Protein AF-A0A9D7RCF6-F1 (afdb_monomer_lite)

Sequence (218 aa):
MKSPTKILLFLGVLALAGFLRWQRNEAQRPDEAPSAPRAATLGEGGRPPQPSASSEAFAKRVEEELKAETRASGESAAAPSADPDPDCNLGIPLVPGIPGSPGNLIVSPRNPNGDSELAALMRACVDDLIAAKQALGSGQTPRPMRPTHRRMRCSWHTKEDTRNETFDGLARSYLGAVESFDERPSQEKYNAVVQGCVACHSVFCGGPLDLIEDLYWR

Radius of gyration: 27.4 Å; chains: 1; bounding box: 64×79×67 Å

Structure (mmCIF, N/CA/C/O backbone):
data_AF-A0A9D7RCF6-F1
#
_entry.id   AF-A0A9D7RCF6-F1
#
loop_
_atom_site.group_PDB
_atom_site.id
_atom_site.type_symbol
_atom_site.label_atom_id
_atom_site.label_alt_id
_atom_site.label_comp_id
_atom_site.label_asym_id
_atom_site.label_entity_id
_atom_site.label_seq_id
_atom_site.pdbx_PDB_ins_code
_atom_site.Cartn_x
_atom_site.Cartn_y
_atom_site.Cartn_z
_atom_site.occupancy
_atom_site.B_iso_or_equiv
_atom_site.auth_seq_id
_atom_site.auth_comp_id
_atom_site.auth_asym_id
_atom_site.auth_atom_id
_atom_site.pdbx_PDB_model_num
ATOM 1 N N . MET A 1 1 ? 6.719 -38.734 37.466 1.00 43.28 1 MET A N 1
ATOM 2 C CA . MET A 1 1 ? 6.899 -38.867 36.003 1.00 43.28 1 MET A CA 1
ATOM 3 C C . MET A 1 1 ? 5.631 -39.481 35.409 1.00 43.28 1 MET A C 1
ATOM 5 O O . MET A 1 1 ? 5.357 -40.641 35.680 1.00 43.28 1 MET A O 1
ATOM 9 N N . LYS A 1 2 ? 4.803 -38.700 34.701 1.00 45.72 2 LYS A N 1
ATOM 10 C CA . LYS A 1 2 ? 3.583 -39.160 34.003 1.00 45.72 2 LYS A CA 1
ATOM 11 C C . LYS A 1 2 ? 3.620 -38.603 32.576 1.00 45.72 2 LYS A C 1
ATOM 13 O O . LYS A 1 2 ? 3.855 -37.414 32.399 1.00 45.72 2 LYS A O 1
ATOM 18 N N . SER A 1 3 ? 3.478 -39.495 31.598 1.00 43.94 3 SER A N 1
ATOM 19 C CA . SER A 1 3 ? 3.708 -39.261 30.165 1.00 43.94 3 SER A CA 1
ATOM 20 C C . SER A 1 3 ? 2.559 -38.494 29.479 1.00 43.94 3 SER A C 1
ATOM 22 O O . SER A 1 3 ? 1.399 -38.835 29.732 1.00 43.94 3 SER A O 1
ATOM 24 N N . PRO A 1 4 ? 2.834 -37.528 28.576 1.00 51.81 4 PRO A N 1
ATOM 25 C CA . PRO A 1 4 ? 1.832 -36.858 27.755 1.00 51.81 4 PRO A CA 1
ATOM 26 C C . PRO A 1 4 ? 1.850 -37.419 26.319 1.00 51.81 4 PRO A C 1
ATOM 28 O O . PRO A 1 4 ? 2.613 -36.964 25.475 1.00 51.81 4 PRO A O 1
ATOM 31 N N . THR A 1 5 ? 1.027 -38.424 26.003 1.00 56.09 5 THR A N 1
ATOM 32 C CA . THR A 1 5 ? 0.961 -38.963 24.617 1.00 56.09 5 THR A CA 1
ATOM 33 C C . THR A 1 5 ? -0.462 -39.235 24.117 1.00 56.09 5 THR A C 1
ATOM 35 O O . THR A 1 5 ? -0.640 -39.871 23.089 1.00 56.09 5 THR A O 1
ATOM 38 N N . LYS A 1 6 ? -1.513 -38.762 24.803 1.00 52.25 6 LYS A N 1
ATOM 39 C CA . LYS A 1 6 ? -2.908 -39.123 24.454 1.00 52.25 6 LYS A CA 1
ATOM 40 C C . LYS A 1 6 ? -3.811 -37.993 23.933 1.00 52.25 6 LYS A C 1
ATOM 42 O O . LYS A 1 6 ? -4.977 -38.251 23.677 1.00 52.25 6 LYS A O 1
ATOM 47 N N . ILE A 1 7 ? -3.309 -36.774 23.715 1.00 52.75 7 ILE A N 1
ATOM 48 C CA . ILE A 1 7 ? -4.157 -35.620 23.321 1.00 52.75 7 ILE A CA 1
ATOM 49 C C . ILE A 1 7 ? -4.215 -35.383 21.792 1.00 52.75 7 ILE A C 1
ATOM 51 O O . ILE A 1 7 ? -5.042 -34.619 21.311 1.00 52.75 7 ILE A O 1
ATOM 55 N N . LEU A 1 8 ? -3.418 -36.093 20.987 1.00 53.81 8 LEU A N 1
ATOM 56 C CA . LEU A 1 8 ? -3.285 -35.820 19.544 1.00 53.81 8 LEU A CA 1
ATOM 57 C C . LEU A 1 8 ? -4.321 -36.493 18.620 1.00 53.81 8 LEU A C 1
ATOM 59 O O . LEU A 1 8 ? -4.291 -36.251 17.419 1.00 53.81 8 LEU A O 1
ATOM 63 N N . LEU A 1 9 ? -5.256 -37.299 19.132 1.00 53.38 9 LEU A N 1
ATOM 64 C CA . LEU A 1 9 ? -6.157 -38.101 18.281 1.00 53.38 9 LEU A CA 1
ATOM 65 C C . LEU A 1 9 ? -7.584 -37.551 18.108 1.00 53.38 9 LEU A C 1
ATOM 67 O O . LEU A 1 9 ? -8.320 -38.065 17.273 1.00 53.38 9 LEU A O 1
ATOM 71 N N . PHE A 1 10 ? -7.979 -36.488 18.819 1.00 46.69 10 PHE A N 1
ATOM 72 C CA . PHE A 1 10 ? -9.352 -35.955 18.735 1.00 46.69 10 PHE A CA 1
ATOM 73 C C . PHE A 1 10 ? -9.537 -34.747 17.799 1.00 46.69 10 PHE A C 1
ATOM 75 O O . PHE A 1 10 ? -10.665 -34.448 17.416 1.00 46.69 10 PHE A O 1
ATOM 82 N N . LEU A 1 11 ? -8.463 -34.079 17.364 1.00 49.41 11 LEU A N 1
ATOM 83 C CA . LEU A 1 11 ? -8.560 -32.876 16.517 1.00 49.41 11 LEU A CA 1
ATOM 84 C C . LEU A 1 11 ? -8.679 -33.165 15.006 1.00 49.41 11 LEU A C 1
ATOM 86 O O . LEU A 1 11 ? -9.054 -32.278 14.247 1.00 49.41 11 LEU A O 1
ATOM 90 N N . GLY A 1 12 ? -8.418 -34.398 14.555 1.00 45.34 12 GLY A N 1
ATOM 91 C CA . GLY A 1 12 ? -8.422 -34.743 13.124 1.00 45.34 12 GLY A CA 1
ATOM 92 C C . GLY A 1 12 ? -9.807 -34.941 12.489 1.00 45.34 12 GLY A C 1
ATOM 93 O O . GLY A 1 12 ? -9.950 -34.793 11.280 1.00 45.34 12 GLY A O 1
ATOM 94 N N . VAL A 1 13 ? -10.846 -35.249 13.274 1.00 51.44 13 VAL A N 1
ATOM 95 C CA . VAL A 1 13 ? -12.165 -35.642 12.729 1.00 51.44 13 VAL A CA 1
ATOM 96 C C . VAL A 1 13 ? -13.070 -34.435 12.431 1.00 51.44 13 VAL A C 1
ATOM 98 O O . VAL A 1 13 ? -13.913 -34.498 11.539 1.00 51.44 13 VAL A O 1
ATOM 101 N N . LEU A 1 14 ? -12.871 -33.298 13.107 1.00 50.62 14 LEU A N 1
ATOM 102 C CA . LEU A 1 14 ? -13.708 -32.101 12.926 1.00 50.62 14 LEU A CA 1
ATOM 103 C C . LEU A 1 14 ? -13.380 -31.297 11.655 1.00 50.62 14 LEU A C 1
ATOM 105 O O . LEU A 1 14 ? -14.262 -30.632 11.116 1.00 50.62 14 LEU A O 1
ATOM 109 N N . ALA A 1 15 ? -12.156 -31.395 11.127 1.00 50.00 15 ALA A N 1
ATOM 110 C CA . ALA A 1 15 ? -11.748 -30.648 9.934 1.00 50.00 15 ALA A CA 1
ATOM 111 C C . ALA A 1 15 ? -12.355 -31.203 8.628 1.00 50.00 15 ALA A C 1
ATOM 113 O O . ALA A 1 15 ? -12.643 -30.441 7.707 1.00 50.00 15 ALA A O 1
ATOM 114 N N . LEU A 1 16 ? -12.616 -32.514 8.547 1.00 52.72 16 LEU A N 1
ATOM 115 C CA . LEU A 1 16 ? -13.129 -33.135 7.319 1.00 52.72 16 LEU A CA 1
ATOM 116 C C . LEU A 1 16 ? -14.626 -32.849 7.089 1.00 52.72 16 LEU A C 1
ATOM 118 O O . LEU A 1 16 ? -15.066 -32.715 5.951 1.00 52.72 16 LEU A O 1
ATOM 122 N N . ALA A 1 17 ? -15.414 -32.694 8.158 1.00 55.16 17 ALA A N 1
ATOM 123 C CA . ALA A 1 17 ? -16.855 -32.447 8.054 1.00 55.16 17 ALA A CA 1
ATOM 124 C C . ALA A 1 17 ? -17.201 -31.021 7.573 1.00 55.16 17 ALA A C 1
ATOM 126 O O . ALA A 1 17 ? -18.232 -30.822 6.927 1.00 55.16 17 ALA A O 1
ATOM 127 N N . GLY A 1 18 ? -16.340 -30.033 7.847 1.00 51.91 18 GLY A N 1
ATOM 128 C CA . GLY A 1 18 ? -16.532 -28.650 7.394 1.00 51.91 18 GLY A CA 1
ATOM 129 C C . GLY A 1 18 ? -16.372 -28.484 5.879 1.00 51.91 18 GLY A C 1
ATOM 130 O O . GLY A 1 18 ? -17.168 -27.792 5.245 1.00 51.91 18 GLY A O 1
ATOM 131 N N . PHE A 1 19 ? -15.402 -29.182 5.281 1.00 56.31 19 PHE A N 1
ATOM 132 C CA . PHE A 1 19 ? -15.085 -29.062 3.854 1.00 56.31 19 PHE A CA 1
ATOM 133 C C . PHE A 1 19 ? -16.198 -29.611 2.943 1.00 56.31 19 PHE A C 1
ATOM 135 O O . PHE A 1 19 ? -16.562 -28.977 1.953 1.00 56.31 19 PHE A O 1
ATOM 142 N N . LEU A 1 20 ? -16.828 -30.733 3.317 1.00 56.31 20 LEU A N 1
ATOM 143 C CA . LEU A 1 20 ? -17.950 -31.285 2.543 1.00 56.31 20 LEU A CA 1
ATOM 144 C C . LEU A 1 20 ? -19.218 -30.417 2.612 1.00 56.31 20 LEU A C 1
ATOM 146 O O . LEU A 1 20 ? -20.020 -30.427 1.676 1.00 56.31 20 LEU A O 1
ATOM 150 N N . ARG A 1 21 ? -19.415 -29.652 3.694 1.00 60.91 21 ARG A N 1
ATOM 151 C CA . ARG A 1 21 ? -20.565 -28.742 3.816 1.00 60.91 21 ARG A CA 1
ATOM 152 C C . ARG A 1 21 ? -20.399 -27.486 2.958 1.00 60.91 21 ARG A C 1
ATOM 154 O O . ARG A 1 21 ? -21.399 -26.984 2.455 1.00 60.91 21 ARG A O 1
ATOM 161 N N . TRP A 1 22 ? -19.164 -27.026 2.755 1.00 62.62 22 TRP A N 1
ATOM 162 C CA . TRP A 1 22 ? -18.860 -25.898 1.875 1.00 62.62 22 TRP A CA 1
ATOM 163 C C . TRP A 1 22 ? -19.068 -26.255 0.393 1.00 62.62 22 TRP A C 1
ATOM 165 O O . TRP A 1 22 ? -19.822 -25.569 -0.289 1.00 62.62 22 TRP A O 1
ATOM 175 N N . GLN A 1 23 ? -18.552 -27.399 -0.081 1.00 63.00 23 GLN A N 1
ATOM 176 C CA . GLN A 1 23 ? -18.747 -27.813 -1.484 1.00 63.00 23 GLN A CA 1
ATOM 177 C C . GLN A 1 23 ? -20.218 -28.010 -1.887 1.00 63.00 23 GLN A C 1
ATOM 179 O O . GLN A 1 23 ? -20.579 -27.764 -3.035 1.00 63.00 23 GLN A O 1
ATOM 184 N N . ARG A 1 24 ? -21.087 -28.446 -0.965 1.00 62.88 24 ARG A N 1
ATOM 185 C CA . ARG A 1 24 ? -22.514 -28.643 -1.270 1.00 62.88 24 ARG A CA 1
ATOM 186 C C . ARG A 1 24 ? -23.274 -27.321 -1.451 1.00 62.88 24 ARG A C 1
ATOM 188 O O . ARG A 1 24 ? -24.297 -27.326 -2.127 1.00 62.88 24 ARG A O 1
ATOM 195 N N . ASN A 1 25 ? -22.800 -26.221 -0.866 1.00 58.47 25 ASN A N 1
ATOM 196 C CA . ASN A 1 25 ? -23.505 -24.936 -0.904 1.00 58.47 25 ASN A CA 1
ATOM 197 C C . ASN A 1 25 ? -23.212 -24.133 -2.185 1.00 58.47 25 ASN A C 1
ATOM 199 O O . ASN A 1 25 ? -24.048 -23.350 -2.625 1.00 58.47 25 ASN A O 1
ATOM 203 N N . GLU A 1 26 ? -22.066 -24.375 -2.826 1.00 59.72 26 GLU A N 1
ATOM 204 C CA . GLU A 1 26 ? -21.675 -23.667 -4.053 1.00 59.72 26 GLU A CA 1
ATOM 205 C C . GLU A 1 26 ? -22.429 -24.167 -5.299 1.00 59.72 26 GLU A C 1
ATOM 207 O O . GLU A 1 26 ? -22.625 -23.424 -6.255 1.00 59.72 26 GLU A O 1
ATOM 212 N N . ALA A 1 27 ? -22.932 -25.406 -5.275 1.00 53.91 27 ALA A N 1
ATOM 213 C CA . ALA A 1 27 ? -23.635 -26.025 -6.403 1.00 53.91 27 ALA A CA 1
ATOM 214 C C . ALA A 1 27 ? -25.104 -25.575 -6.576 1.00 53.91 27 ALA A C 1
ATOM 216 O O . ALA A 1 27 ? -25.809 -26.124 -7.419 1.00 53.91 27 ALA A O 1
ATOM 217 N N . GLN A 1 28 ? -25.594 -24.628 -5.766 1.00 51.84 28 GLN A N 1
ATOM 218 C CA . GLN A 1 28 ? -27.003 -24.206 -5.758 1.00 51.84 28 GLN A CA 1
ATOM 219 C C . GLN A 1 28 ? -27.232 -22.730 -6.107 1.00 51.84 28 GLN A C 1
ATOM 221 O O . GLN A 1 28 ? -28.342 -22.242 -5.908 1.00 51.84 28 GLN A O 1
ATOM 226 N N . ARG A 1 29 ? -26.239 -22.002 -6.631 1.00 58.06 29 ARG A N 1
ATOM 227 C CA . ARG A 1 29 ? -26.483 -20.632 -7.107 1.00 58.06 29 ARG A CA 1
ATOM 228 C C . ARG A 1 29 ? -27.131 -20.665 -8.499 1.00 58.06 29 ARG A C 1
ATOM 230 O O . ARG A 1 29 ? -26.489 -21.155 -9.423 1.00 58.06 29 ARG A O 1
ATOM 237 N N . PRO A 1 30 ? -28.384 -20.199 -8.661 1.00 54.44 30 PRO A N 1
ATOM 238 C CA . PRO A 1 30 ? -28.996 -20.068 -9.976 1.00 54.44 30 PRO A CA 1
ATOM 239 C C . PRO A 1 30 ? -28.348 -18.916 -10.759 1.00 54.44 30 PRO A C 1
ATOM 241 O O . PRO A 1 30 ? -28.074 -17.855 -10.200 1.00 54.44 30 PRO A O 1
ATOM 244 N N . ASP A 1 31 ? -28.123 -19.148 -12.052 1.00 48.16 31 ASP A N 1
ATOM 245 C CA . ASP A 1 31 ? -27.598 -18.179 -13.014 1.00 48.16 31 ASP A CA 1
ATOM 246 C C . ASP A 1 31 ? -28.580 -17.012 -13.210 1.00 48.16 31 ASP A C 1
ATOM 248 O O . ASP A 1 31 ? -29.646 -17.168 -13.812 1.00 48.16 31 ASP A O 1
ATOM 252 N N . GLU A 1 32 ? -28.225 -15.827 -12.715 1.00 48.91 32 GLU A N 1
ATOM 253 C CA . GLU A 1 32 ? -28.986 -14.599 -12.948 1.00 48.91 32 GLU A CA 1
ATOM 254 C C . GLU A 1 32 ? -28.437 -13.895 -14.200 1.00 48.91 32 GLU A C 1
ATOM 256 O O . GLU A 1 32 ? -27.324 -13.368 -14.218 1.00 48.91 32 GLU A O 1
ATOM 261 N N . ALA A 1 33 ? -29.203 -13.953 -15.292 1.00 54.06 33 ALA A N 1
ATOM 262 C CA . ALA A 1 33 ? -28.854 -13.346 -16.572 1.00 54.06 33 ALA A CA 1
ATOM 263 C C . ALA A 1 33 ? -29.069 -11.815 -16.561 1.00 54.06 33 ALA A C 1
ATOM 265 O O . ALA A 1 33 ? -30.048 -11.337 -15.983 1.00 54.06 33 ALA A O 1
ATOM 266 N N . PRO A 1 34 ? -28.224 -11.026 -17.252 1.00 51.84 34 PRO A N 1
ATOM 267 C CA . PRO A 1 34 ? -28.356 -9.574 -17.293 1.00 51.84 34 PRO A CA 1
ATOM 268 C C . PRO A 1 34 ? -29.543 -9.123 -18.161 1.00 51.84 34 PRO A C 1
ATOM 270 O O . PRO A 1 34 ? -29.655 -9.455 -19.342 1.00 51.84 34 PRO A O 1
ATOM 273 N N . SER A 1 35 ? -30.423 -8.315 -17.571 1.00 52.25 35 SER A N 1
ATOM 274 C CA . SER A 1 35 ? -31.565 -7.672 -18.225 1.00 52.25 35 SER A CA 1
ATOM 275 C C . SER A 1 35 ? -31.142 -6.529 -19.160 1.00 52.25 35 SER A C 1
ATOM 277 O O . SER A 1 35 ? -30.410 -5.623 -18.763 1.00 52.25 35 SER A O 1
ATOM 279 N N . ALA A 1 36 ? -31.651 -6.555 -20.396 1.00 51.50 36 ALA A N 1
ATOM 280 C CA . ALA A 1 36 ? -31.424 -5.551 -21.437 1.00 51.50 36 ALA A CA 1
ATOM 281 C C . ALA A 1 36 ? -32.129 -4.199 -21.155 1.00 51.50 36 ALA A C 1
ATOM 283 O O . ALA A 1 36 ? -33.200 -4.180 -20.540 1.00 51.50 36 ALA A O 1
ATOM 284 N N . PRO A 1 37 ? -31.595 -3.064 -21.650 1.00 51.66 37 PRO A N 1
ATOM 285 C CA . PRO A 1 37 ? -32.216 -1.752 -21.476 1.00 51.66 37 PRO A CA 1
ATOM 286 C C . PRO A 1 37 ? -33.388 -1.504 -22.445 1.00 51.66 37 PRO A C 1
ATOM 288 O O . PRO A 1 37 ? -33.347 -1.853 -23.625 1.00 51.66 37 PRO A O 1
ATOM 291 N N . ARG A 1 38 ? -34.437 -0.847 -21.932 1.00 46.47 38 ARG A N 1
ATOM 292 C CA . ARG A 1 38 ? -35.608 -0.368 -22.686 1.00 46.47 38 ARG A CA 1
ATOM 293 C C . ARG A 1 38 ? -35.269 0.883 -23.504 1.00 46.47 38 ARG A C 1
ATOM 295 O O . ARG A 1 38 ? -34.758 1.858 -22.962 1.00 46.47 38 ARG A O 1
ATOM 302 N N . ALA A 1 39 ? -35.641 0.868 -24.782 1.00 42.41 39 ALA A N 1
ATOM 303 C CA . ALA A 1 39 ? -35.626 2.029 -25.667 1.00 42.41 39 ALA A CA 1
ATOM 304 C C . ALA A 1 39 ? -36.733 3.030 -25.287 1.00 42.41 39 ALA A C 1
ATOM 306 O O . ALA A 1 39 ? -37.897 2.649 -25.145 1.00 42.41 39 ALA A O 1
ATOM 307 N N . ALA A 1 40 ? -36.367 4.305 -25.140 1.00 46.38 40 ALA A N 1
ATOM 308 C CA . ALA A 1 40 ? -37.288 5.419 -24.938 1.00 46.38 40 ALA A CA 1
ATOM 309 C C . ALA A 1 40 ? -37.536 6.156 -26.264 1.00 46.38 40 ALA A C 1
ATOM 311 O O . ALA A 1 40 ? -36.624 6.389 -27.055 1.00 46.38 40 ALA A O 1
ATOM 312 N N . THR A 1 41 ? -38.801 6.488 -26.493 1.00 44.84 41 THR A N 1
ATOM 313 C CA . THR A 1 41 ? -39.361 7.135 -27.680 1.00 44.84 41 THR A CA 1
ATOM 314 C C . THR A 1 41 ? -38.989 8.615 -27.781 1.00 44.84 41 THR A C 1
ATOM 316 O O . THR A 1 41 ? -39.089 9.349 -26.798 1.00 44.84 41 THR A O 1
ATOM 319 N N . LEU A 1 42 ? -38.638 9.057 -28.991 1.00 41.94 42 LEU A N 1
ATOM 320 C CA . LEU A 1 42 ? -38.479 10.462 -29.375 1.00 41.94 42 LEU A CA 1
ATOM 321 C C . LEU A 1 42 ? -39.855 11.134 -29.509 1.00 41.94 42 LEU A C 1
ATOM 323 O O . LEU A 1 42 ? -40.709 10.647 -30.247 1.00 41.94 42 LEU A O 1
ATOM 327 N N . GLY A 1 43 ? -40.049 12.251 -28.806 1.00 43.06 43 GLY A N 1
ATOM 328 C CA . GLY A 1 43 ? -41.178 13.166 -28.970 1.00 43.06 43 GLY A CA 1
ATOM 329 C C . GLY A 1 43 ? -40.675 14.544 -29.395 1.00 43.06 43 GLY A C 1
ATOM 330 O O . GLY A 1 43 ? -39.841 15.141 -28.716 1.00 43.06 43 GLY A O 1
ATOM 331 N N . GLU A 1 44 ? -41.156 15.008 -30.545 1.00 44.84 44 GLU A N 1
ATOM 332 C CA . GLU A 1 44 ? -40.862 16.302 -31.163 1.00 44.84 44 GLU A CA 1
ATOM 333 C C . GLU A 1 44 ? -41.537 17.488 -30.445 1.00 44.84 44 GLU A C 1
ATOM 335 O O . GLU A 1 44 ? -42.651 17.375 -29.940 1.00 44.84 44 GLU A O 1
ATOM 340 N N . GLY A 1 45 ? -40.901 18.665 -30.538 1.0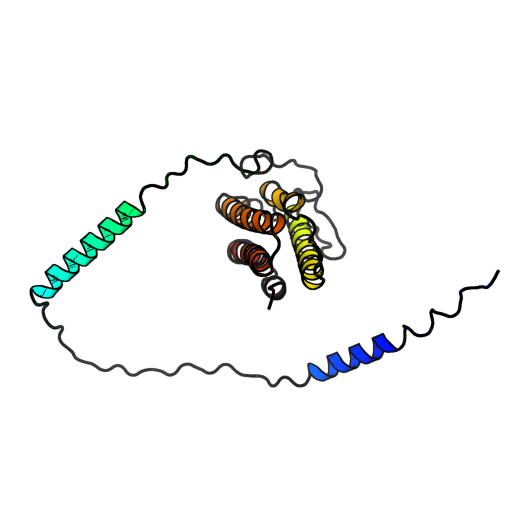0 50.03 45 GLY A N 1
ATOM 341 C CA . GLY A 1 45 ? -41.607 19.942 -30.705 1.00 50.03 45 GLY A CA 1
ATOM 342 C C . GLY A 1 45 ? -41.843 20.796 -29.455 1.00 50.03 45 GLY A C 1
ATOM 343 O O . GLY A 1 45 ? -42.925 20.787 -28.881 1.00 50.03 45 GLY A O 1
ATOM 344 N N . GLY A 1 46 ? -40.882 21.664 -29.119 1.00 41.59 46 GLY A N 1
ATOM 345 C CA . GLY A 1 46 ? -41.084 22.759 -28.165 1.00 41.59 46 GLY A CA 1
ATOM 346 C C . GLY A 1 46 ? -40.090 23.899 -28.381 1.00 41.59 46 GLY A C 1
ATOM 347 O O . GLY A 1 46 ? -38.897 23.745 -28.144 1.00 41.59 46 GLY A O 1
ATOM 348 N N . ARG A 1 47 ? -40.579 25.046 -28.863 1.00 54.66 47 ARG A N 1
ATOM 349 C CA . ARG A 1 47 ? -39.809 26.285 -29.072 1.00 54.66 47 ARG A CA 1
ATOM 350 C C . ARG A 1 47 ? -39.330 26.838 -27.716 1.00 54.66 47 ARG A C 1
ATOM 352 O O . ARG A 1 47 ? -40.156 26.922 -26.808 1.00 54.66 47 ARG A O 1
ATOM 359 N N . PRO A 1 48 ? -38.053 27.238 -27.556 1.00 52.66 48 PRO A N 1
ATOM 360 C CA . PRO A 1 48 ? -37.548 27.690 -26.263 1.00 52.66 48 PRO A CA 1
ATOM 361 C C . PRO A 1 48 ? -38.198 29.022 -25.851 1.00 52.66 48 PRO A C 1
ATOM 363 O O . PRO A 1 48 ? -38.301 29.931 -26.686 1.00 52.66 48 PRO A O 1
ATOM 366 N N . PRO A 1 49 ? -38.632 29.166 -24.585 1.00 55.06 49 PRO A N 1
ATOM 367 C CA . PRO A 1 49 ? -39.047 30.453 -24.053 1.00 55.06 49 PRO A CA 1
ATOM 368 C C . PRO A 1 49 ? -37.836 31.386 -23.945 1.00 55.06 49 PRO A C 1
ATOM 370 O O . PRO A 1 49 ? -36.753 30.991 -23.514 1.00 55.06 49 PRO A O 1
ATOM 373 N N . GLN A 1 50 ? -38.036 32.634 -24.361 1.00 57.25 50 GLN A N 1
ATOM 374 C CA . GLN A 1 50 ? -37.064 33.712 -24.197 1.00 57.25 50 GLN A CA 1
ATOM 375 C C . GLN A 1 50 ? -36.854 33.996 -22.698 1.00 57.25 50 GLN A C 1
ATOM 377 O O . GLN A 1 50 ? -37.844 34.053 -21.961 1.00 57.25 50 GLN A O 1
ATOM 382 N N . PRO A 1 51 ? -35.604 34.179 -22.235 1.00 48.88 51 PRO A N 1
ATOM 383 C CA . PRO A 1 51 ? -35.325 34.501 -20.843 1.00 48.88 51 PRO A CA 1
ATOM 384 C C . PRO A 1 51 ? -35.919 35.866 -20.479 1.00 48.88 51 PRO A C 1
ATOM 386 O O . PRO A 1 51 ? -35.646 36.876 -21.125 1.00 48.88 51 PRO A O 1
ATOM 389 N N . SER A 1 52 ? -36.751 35.904 -19.439 1.00 57.53 52 SER A N 1
ATOM 390 C CA . SER A 1 52 ? -37.179 37.158 -18.821 1.00 57.53 52 SER A CA 1
ATOM 391 C C . SER A 1 52 ? -35.998 37.805 -18.091 1.00 57.53 52 SER A C 1
ATOM 393 O O . SER A 1 52 ? -35.137 37.105 -17.566 1.00 57.53 52 SER A O 1
ATOM 395 N N . ALA A 1 53 ? -35.988 39.137 -17.976 1.00 55.38 53 ALA A N 1
ATOM 396 C CA . ALA A 1 53 ? -34.921 39.938 -17.347 1.00 55.38 53 ALA A CA 1
ATOM 397 C C . ALA A 1 53 ? -34.505 39.498 -15.917 1.00 55.38 53 ALA A C 1
ATOM 399 O O . ALA A 1 53 ? -33.467 39.906 -15.402 1.00 55.38 53 ALA A O 1
ATOM 400 N N . SER A 1 54 ? -35.291 38.636 -15.268 1.00 62.00 54 SER A N 1
ATOM 401 C CA . SER A 1 54 ? -34.985 37.996 -13.988 1.00 62.00 54 SER A CA 1
ATOM 402 C C . SER A 1 54 ? -33.949 36.861 -14.064 1.00 62.00 54 SER A C 1
ATOM 404 O O . SER A 1 54 ? -33.284 36.600 -13.064 1.00 62.00 54 SER A O 1
ATOM 406 N N . SER A 1 55 ? -33.778 36.180 -15.205 1.00 60.53 55 SER A N 1
ATOM 407 C CA . SER A 1 55 ? -32.817 35.069 -15.334 1.00 60.53 55 SER A CA 1
ATOM 408 C C . SER A 1 55 ? -31.392 35.542 -15.610 1.00 60.53 55 SER A C 1
ATOM 410 O O . SER A 1 55 ? -30.446 34.887 -15.187 1.00 60.53 55 SER A O 1
ATOM 412 N N . GLU A 1 56 ? -31.220 36.698 -16.256 1.00 60.75 56 GLU A N 1
ATOM 413 C CA . GLU A 1 56 ? -29.897 37.314 -16.445 1.00 60.75 56 GLU A CA 1
ATOM 414 C C . GLU A 1 56 ? -29.329 37.834 -15.117 1.00 60.75 56 GLU A C 1
ATOM 416 O O . GLU A 1 56 ? -28.140 37.681 -14.840 1.00 60.75 56 GLU A O 1
ATOM 421 N N . ALA A 1 57 ? -30.191 38.375 -14.248 1.00 68.19 57 ALA A N 1
ATOM 422 C CA . ALA A 1 57 ? -29.812 38.776 -12.895 1.00 68.19 57 ALA A CA 1
ATOM 423 C C . ALA A 1 57 ? -29.455 37.569 -12.006 1.00 68.19 57 ALA A C 1
ATOM 425 O O . ALA A 1 57 ? -28.525 37.649 -11.204 1.00 68.19 57 ALA A O 1
ATOM 426 N N . PHE A 1 58 ? -30.152 36.437 -12.171 1.00 66.69 58 PHE A N 1
ATOM 427 C CA . PHE A 1 58 ? -29.829 35.194 -11.467 1.00 66.69 58 PHE A CA 1
ATOM 428 C C . PHE A 1 58 ? -28.514 34.579 -11.962 1.00 66.69 58 PHE A C 1
ATOM 430 O O . PHE A 1 58 ? -27.671 34.223 -11.145 1.00 66.69 58 PHE A O 1
ATOM 437 N N . ALA A 1 59 ? -28.289 34.533 -13.279 1.00 70.31 59 ALA A N 1
ATOM 438 C CA . ALA A 1 59 ? -27.041 34.037 -13.859 1.00 70.31 59 ALA A CA 1
ATOM 439 C C . ALA A 1 59 ? -25.827 34.855 -13.390 1.00 70.31 59 ALA A C 1
ATOM 441 O O . ALA A 1 59 ? -24.821 34.273 -12.994 1.00 70.31 59 ALA A O 1
ATOM 442 N N . LYS A 1 60 ? -25.947 36.190 -13.332 1.00 73.56 60 LYS A N 1
ATOM 443 C CA . LYS A 1 60 ? -24.897 37.052 -12.768 1.00 73.56 60 LYS A CA 1
ATOM 444 C C . LYS A 1 60 ? -24.623 36.774 -11.293 1.00 73.56 60 LYS A C 1
ATOM 446 O O . LYS A 1 60 ? -23.465 36.752 -10.899 1.00 73.56 60 LYS A O 1
ATOM 451 N N . ARG A 1 61 ? -25.665 36.539 -10.489 1.00 73.00 61 ARG A N 1
ATOM 452 C CA . ARG A 1 61 ? -25.508 36.248 -9.058 1.00 73.00 61 ARG A CA 1
ATOM 453 C C . ARG A 1 61 ? -24.835 34.898 -8.818 1.00 73.00 61 ARG A C 1
ATOM 455 O O . ARG A 1 61 ? -23.941 34.824 -7.987 1.00 73.00 61 ARG A O 1
ATOM 462 N N . VAL A 1 62 ? -25.211 33.874 -9.585 1.00 71.00 62 VAL A N 1
ATOM 463 C CA . VAL A 1 62 ? -24.573 32.550 -9.535 1.00 71.00 62 VAL A CA 1
ATOM 464 C C . VAL A 1 62 ? -23.114 32.634 -9.988 1.00 71.00 62 VAL A C 1
ATOM 466 O O . VAL A 1 62 ? -22.251 32.029 -9.365 1.00 71.00 62 VAL A O 1
ATOM 469 N N . GLU A 1 63 ? -22.801 33.423 -11.021 1.00 71.00 63 GLU A N 1
ATOM 470 C CA . GLU A 1 63 ? -21.417 33.621 -11.472 1.00 71.00 63 GLU A CA 1
ATOM 471 C C . GLU A 1 63 ? -20.568 34.410 -10.455 1.00 71.00 63 GLU A C 1
ATOM 473 O O . GLU A 1 63 ? -19.385 34.113 -10.278 1.00 71.00 63 GLU A O 1
ATOM 478 N N . GLU A 1 64 ? -21.154 35.388 -9.756 1.00 71.81 64 GLU A N 1
ATOM 479 C CA . GLU A 1 64 ? -20.498 36.108 -8.657 1.00 71.81 64 GLU A CA 1
ATOM 480 C C . GLU A 1 64 ? -20.303 35.228 -7.411 1.00 71.81 64 GLU A C 1
ATOM 482 O O . GLU A 1 64 ? -19.236 35.301 -6.802 1.00 71.81 64 GLU A O 1
ATOM 487 N N . GLU A 1 65 ? -21.258 34.356 -7.064 1.00 68.56 65 GLU A N 1
ATOM 488 C CA . GLU A 1 65 ? -21.110 33.361 -5.987 1.00 68.56 65 GLU A CA 1
ATOM 489 C C . GLU A 1 65 ? -20.041 32.315 -6.325 1.00 68.56 65 GLU A C 1
ATOM 491 O O . GLU A 1 65 ? -19.151 32.078 -5.511 1.00 68.56 65 GLU A O 1
ATOM 496 N N . LEU A 1 66 ? -20.026 31.783 -7.553 1.00 63.41 66 LEU A N 1
ATOM 497 C CA . LEU A 1 66 ? -18.981 30.856 -8.004 1.00 63.41 66 LEU A CA 1
ATOM 498 C C . LEU A 1 66 ? -17.595 31.509 -8.008 1.00 63.41 66 LEU A C 1
ATOM 500 O O . LEU A 1 66 ? -16.620 30.873 -7.603 1.00 63.41 66 LEU A O 1
ATOM 504 N N . LYS A 1 67 ? -17.489 32.783 -8.420 1.00 64.69 67 LYS A N 1
ATOM 505 C CA . LYS A 1 67 ? -16.243 33.568 -8.331 1.00 64.69 67 LYS A CA 1
ATOM 506 C C . LYS A 1 67 ? -15.842 33.859 -6.884 1.00 64.69 67 LYS A C 1
ATOM 508 O O . LYS A 1 67 ? -14.647 33.929 -6.601 1.00 64.69 67 LYS A O 1
ATOM 513 N N . ALA A 1 68 ? -16.797 34.021 -5.970 1.00 57.50 68 ALA A N 1
ATOM 514 C CA . ALA A 1 68 ? -16.525 34.201 -4.546 1.00 57.50 68 ALA A CA 1
ATOM 515 C C . ALA A 1 68 ? -16.038 32.896 -3.888 1.00 57.50 68 ALA A C 1
ATOM 517 O O . ALA A 1 68 ? -15.069 32.933 -3.130 1.00 57.50 68 ALA A O 1
ATOM 518 N N . GLU A 1 69 ? -16.607 31.741 -4.244 1.00 55.56 69 GLU A N 1
ATOM 519 C CA . GLU A 1 69 ? -16.152 30.421 -3.778 1.00 55.56 69 GLU A CA 1
ATOM 520 C C . GLU A 1 69 ? -14.772 30.033 -4.338 1.00 55.56 69 GLU A C 1
ATOM 522 O O . GLU A 1 69 ? -13.942 29.477 -3.609 1.00 55.56 69 GLU A O 1
ATOM 527 N N . THR A 1 70 ? -14.453 30.406 -5.587 1.00 52.00 70 THR A N 1
ATOM 528 C CA . THR A 1 70 ? -13.088 30.225 -6.128 1.00 52.00 70 THR A CA 1
ATOM 529 C C . THR A 1 70 ? -12.068 31.147 -5.460 1.00 52.00 70 THR A C 1
ATOM 531 O O . THR A 1 70 ? -10.894 30.791 -5.376 1.00 52.00 70 THR A O 1
ATOM 534 N N . ARG A 1 71 ? -12.492 32.301 -4.927 1.00 52.69 71 ARG A N 1
ATOM 535 C CA . ARG A 1 71 ? -11.618 33.211 -4.167 1.00 52.69 71 ARG A CA 1
ATOM 536 C C . ARG A 1 71 ? -11.460 32.799 -2.702 1.00 52.69 71 ARG A C 1
ATOM 538 O O . ARG A 1 71 ? -10.407 33.045 -2.130 1.00 52.69 71 ARG A O 1
ATOM 545 N N . ALA A 1 72 ? -12.461 32.136 -2.121 1.00 48.44 72 ALA A N 1
ATOM 546 C CA . ALA A 1 72 ? -12.393 31.560 -0.776 1.00 48.44 72 ALA A CA 1
ATOM 547 C C . ALA A 1 72 ? -11.609 30.233 -0.725 1.00 48.44 72 ALA A C 1
ATOM 549 O O . ALA A 1 72 ? -11.093 29.869 0.326 1.00 48.44 72 ALA A O 1
ATOM 550 N N . SER A 1 73 ? -11.466 29.542 -1.861 1.00 52.03 73 SER A N 1
ATOM 551 C CA . SER A 1 73 ? -10.634 28.331 -1.984 1.00 52.03 73 SER A CA 1
ATOM 552 C C . SER A 1 73 ? -9.197 28.619 -2.446 1.00 52.03 73 SER A C 1
ATOM 554 O O . SER A 1 73 ? -8.372 27.712 -2.529 1.00 52.03 73 SER A O 1
ATOM 556 N N . GLY A 1 74 ? -8.884 29.881 -2.745 1.00 47.59 74 GLY A N 1
ATOM 557 C CA . GLY A 1 74 ? -7.582 30.338 -3.219 1.00 47.59 74 GLY A CA 1
ATOM 558 C C . GLY A 1 74 ? -6.709 30.921 -2.113 1.00 47.59 74 GLY A C 1
ATOM 559 O O . GLY A 1 74 ? -6.260 32.045 -2.262 1.00 47.59 74 GLY A O 1
ATOM 560 N N . GLU A 1 75 ? -6.508 30.198 -1.009 1.00 48.94 75 GLU A N 1
ATOM 561 C CA . GLU A 1 75 ? -5.394 30.434 -0.074 1.00 48.94 75 GLU A CA 1
ATOM 562 C C . GLU A 1 75 ? -5.195 29.201 0.830 1.00 48.94 75 GLU A C 1
ATOM 564 O O . GLU A 1 75 ? -5.395 29.213 2.041 1.00 48.94 75 GLU A O 1
ATOM 569 N N . SER A 1 76 ? -4.793 28.083 0.231 1.00 46.66 76 SER A N 1
ATOM 570 C CA . SER A 1 76 ? -3.930 27.135 0.937 1.00 46.66 76 SER A CA 1
ATOM 571 C C . SER A 1 76 ? -2.794 26.748 0.007 1.00 46.66 76 SER A C 1
ATOM 573 O O . SER A 1 76 ? -2.630 25.603 -0.406 1.00 46.66 76 SER A O 1
ATOM 575 N N . ALA A 1 77 ? -1.979 27.746 -0.330 1.00 47.09 77 ALA A N 1
ATOM 576 C CA . ALA A 1 77 ? -0.578 27.488 -0.598 1.00 47.09 77 ALA A CA 1
ATOM 577 C C . ALA A 1 77 ? 0.059 27.076 0.737 1.00 47.09 77 ALA A C 1
ATOM 579 O O . ALA A 1 77 ? 0.736 27.858 1.404 1.00 47.09 77 ALA A O 1
ATOM 580 N N . ALA A 1 78 ? -0.209 25.839 1.163 1.00 41.50 78 ALA A N 1
ATOM 581 C CA . ALA A 1 78 ? 0.689 25.163 2.071 1.00 41.50 78 ALA A CA 1
ATOM 582 C C . ALA A 1 78 ? 2.066 25.235 1.402 1.00 41.50 78 ALA A C 1
ATOM 584 O O . ALA A 1 78 ? 2.242 24.754 0.279 1.00 41.50 78 ALA A O 1
ATOM 585 N N . ALA A 1 79 ? 3.018 25.900 2.061 1.00 42.28 79 ALA A N 1
ATOM 586 C CA . ALA A 1 79 ? 4.432 25.777 1.736 1.00 42.28 79 ALA A CA 1
ATOM 587 C C . ALA A 1 79 ? 4.735 24.299 1.442 1.00 42.28 79 ALA A C 1
ATOM 589 O O . ALA A 1 79 ? 4.116 23.457 2.100 1.00 42.28 79 ALA A O 1
ATOM 590 N N . PRO A 1 80 ? 5.625 23.961 0.487 1.00 45.53 80 PRO A N 1
ATOM 591 C CA . PRO A 1 80 ? 5.933 22.568 0.194 1.00 45.53 80 PRO A CA 1
ATOM 592 C C . PRO A 1 80 ? 6.338 21.903 1.505 1.00 45.53 80 PRO A C 1
ATOM 594 O O . PRO A 1 80 ? 7.413 22.168 2.046 1.00 45.53 80 PRO A O 1
ATOM 597 N N . SER A 1 81 ? 5.419 21.118 2.070 1.00 58.47 81 SER A N 1
ATOM 598 C CA . SER A 1 81 ? 5.687 20.365 3.274 1.00 58.47 81 SER A CA 1
ATOM 599 C C . SER A 1 81 ? 6.829 19.441 2.900 1.00 58.47 81 SER A C 1
ATOM 601 O O . SER A 1 81 ? 6.784 18.780 1.856 1.00 58.47 81 SER A O 1
ATOM 603 N N . ALA A 1 82 ? 7.902 19.493 3.689 1.00 73.31 82 ALA A N 1
ATOM 604 C CA . ALA A 1 82 ? 9.038 18.611 3.495 1.00 73.31 82 ALA A CA 1
ATOM 605 C C . ALA A 1 82 ? 8.510 17.182 3.314 1.00 73.31 82 ALA A C 1
ATOM 607 O O . ALA A 1 82 ? 7.593 16.768 4.030 1.00 73.31 82 ALA A O 1
ATOM 608 N N . ASP A 1 83 ? 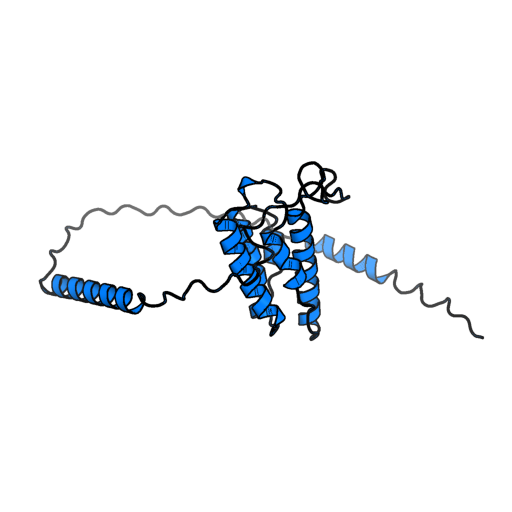9.029 16.475 2.309 1.00 80.38 83 ASP A N 1
ATOM 609 C CA . ASP A 1 83 ? 8.607 15.105 2.039 1.00 80.38 83 ASP A CA 1
ATOM 610 C C . ASP A 1 83 ? 8.767 14.280 3.330 1.00 80.38 83 ASP A C 1
ATOM 612 O O . ASP A 1 83 ? 9.854 14.306 3.918 1.00 80.38 83 ASP A O 1
ATOM 616 N N . PRO A 1 84 ? 7.713 13.592 3.810 1.00 82.38 84 PRO A N 1
ATOM 617 C CA . PRO A 1 84 ? 7.781 12.842 5.062 1.00 82.38 84 PRO A CA 1
ATOM 618 C C . PRO A 1 84 ? 8.774 11.668 5.007 1.00 82.38 84 PRO A C 1
ATOM 620 O O . PRO A 1 84 ? 9.139 11.136 6.052 1.00 82.38 84 PRO A O 1
ATOM 623 N N . ASP A 1 85 ? 9.234 11.269 3.816 1.00 89.44 85 ASP A N 1
ATOM 624 C CA . ASP A 1 85 ? 10.201 10.193 3.603 1.00 89.44 85 ASP A CA 1
ATOM 625 C C . ASP A 1 85 ? 11.394 10.692 2.749 1.00 89.44 85 ASP A C 1
ATOM 627 O O . ASP A 1 85 ? 11.525 10.347 1.566 1.00 89.44 85 ASP A O 1
ATOM 631 N N . PRO A 1 86 ? 12.304 11.509 3.322 1.00 89.38 86 PRO A N 1
ATOM 632 C CA . PRO A 1 86 ? 13.402 12.128 2.571 1.00 89.38 86 PRO A CA 1
ATOM 633 C C . PRO A 1 86 ? 14.409 11.113 2.000 1.00 89.38 86 PRO A C 1
ATOM 635 O O . PRO A 1 86 ? 15.090 11.407 1.022 1.00 89.38 86 PRO A O 1
ATOM 638 N N . ASP A 1 87 ? 14.485 9.915 2.580 1.00 93.44 87 ASP A N 1
ATOM 639 C CA . ASP A 1 87 ? 15.341 8.789 2.184 1.00 93.44 87 ASP A CA 1
ATOM 640 C C . ASP A 1 87 ? 14.643 7.768 1.264 1.00 93.44 87 ASP A C 1
ATOM 642 O O . ASP A 1 87 ? 15.292 6.841 0.784 1.00 93.44 87 ASP A O 1
ATOM 646 N N . CYS A 1 88 ? 13.339 7.911 0.999 1.00 94.38 88 CYS A N 1
ATOM 647 C CA . CYS A 1 88 ? 12.586 6.985 0.151 1.00 94.38 88 CYS A CA 1
ATOM 648 C C . CYS A 1 88 ? 11.467 7.708 -0.614 1.00 94.38 88 CYS A C 1
ATOM 650 O O . CYS A 1 88 ? 10.301 7.707 -0.220 1.00 94.38 88 CYS A O 1
ATOM 652 N N . ASN A 1 89 ? 11.841 8.335 -1.728 1.00 95.06 89 ASN A N 1
ATOM 653 C CA . ASN A 1 89 ? 10.946 9.097 -2.599 1.00 95.06 89 ASN A CA 1
ATOM 654 C C . ASN A 1 89 ? 11.364 8.972 -4.073 1.00 95.06 89 ASN A C 1
ATOM 656 O O . ASN A 1 89 ? 12.408 8.391 -4.391 1.00 95.06 89 ASN A O 1
ATOM 660 N N . LEU A 1 90 ? 10.561 9.553 -4.970 1.00 94.62 90 LEU A N 1
ATOM 661 C CA . LEU A 1 90 ? 10.781 9.532 -6.418 1.00 94.62 90 LEU A CA 1
ATOM 662 C C . LEU A 1 90 ? 12.168 10.059 -6.850 1.00 94.62 90 LEU A C 1
ATOM 664 O O . LEU A 1 90 ? 12.734 9.564 -7.827 1.00 94.62 90 LEU A O 1
ATOM 668 N N . GLY A 1 91 ? 12.744 11.008 -6.109 1.00 94.00 91 GLY A N 1
ATOM 669 C CA . GLY A 1 91 ? 14.045 11.610 -6.413 1.00 94.00 91 GLY A CA 1
ATOM 670 C C . GLY A 1 91 ? 15.254 10.743 -6.053 1.00 94.00 91 GLY A C 1
ATOM 671 O O . GLY A 1 91 ? 16.360 11.029 -6.508 1.00 94.00 91 GLY A O 1
ATOM 672 N N . ILE A 1 92 ? 15.069 9.683 -5.261 1.00 93.44 92 ILE A N 1
ATOM 673 C CA . ILE A 1 92 ? 16.163 8.794 -4.856 1.00 93.44 92 ILE A CA 1
ATOM 674 C C . ILE A 1 92 ? 16.469 7.786 -5.976 1.00 93.44 92 ILE A C 1
ATOM 676 O O . ILE A 1 92 ? 15.560 7.064 -6.399 1.00 93.44 92 ILE A O 1
ATOM 680 N N . PRO A 1 93 ? 17.727 7.696 -6.458 1.00 94.50 93 PRO A N 1
ATOM 681 C CA . PRO A 1 93 ? 18.131 6.667 -7.409 1.00 94.50 93 PRO A CA 1
ATOM 682 C C . PRO A 1 93 ? 18.005 5.264 -6.809 1.00 94.50 93 PRO A C 1
ATOM 684 O O . PRO A 1 93 ? 18.412 5.026 -5.671 1.00 94.50 93 PRO A O 1
ATOM 687 N N . LEU A 1 94 ? 17.481 4.322 -7.592 1.00 95.38 94 LEU A N 1
ATOM 688 C CA . LEU A 1 94 ? 17.365 2.928 -7.172 1.00 95.38 94 LEU A CA 1
ATOM 689 C C . LEU A 1 94 ? 18.723 2.214 -7.247 1.00 95.38 94 LEU A C 1
ATOM 691 O O . LEU A 1 94 ? 19.506 2.429 -8.174 1.00 95.38 94 LEU A O 1
ATOM 695 N N . VAL A 1 95 ? 18.996 1.337 -6.278 1.00 93.19 95 VAL A N 1
ATOM 696 C CA . VAL A 1 95 ? 20.266 0.597 -6.186 1.00 93.19 95 VAL A CA 1
ATOM 697 C C . VAL A 1 95 ? 20.184 -0.688 -7.019 1.00 93.19 95 VAL A C 1
ATOM 699 O O . VAL A 1 95 ? 19.354 -1.545 -6.710 1.00 93.19 95 VAL A O 1
ATOM 702 N N . PRO A 1 96 ? 21.011 -0.872 -8.062 1.00 95.38 96 PRO A N 1
ATOM 703 C CA . PRO A 1 96 ? 20.999 -2.091 -8.870 1.00 95.38 96 PRO A CA 1
ATOM 704 C C . PRO A 1 96 ? 21.633 -3.279 -8.128 1.00 95.38 96 PRO A C 1
ATOM 706 O O . PRO A 1 96 ? 22.404 -3.104 -7.186 1.00 95.38 96 PRO A O 1
ATOM 709 N N . GLY A 1 97 ? 21.345 -4.503 -8.579 1.00 95.56 97 GLY A N 1
ATOM 710 C CA . GLY A 1 97 ? 21.990 -5.719 -8.064 1.00 95.56 97 GLY A CA 1
ATOM 711 C C . GLY A 1 97 ? 21.412 -6.255 -6.751 1.00 95.56 97 GLY A C 1
ATOM 712 O O . GLY A 1 97 ? 21.920 -7.238 -6.217 1.00 95.56 97 GLY A O 1
ATOM 713 N N . ILE A 1 98 ? 20.351 -5.638 -6.227 1.00 95.94 98 ILE A N 1
ATOM 714 C CA . ILE A 1 98 ? 19.628 -6.127 -5.046 1.00 95.94 98 ILE A CA 1
ATOM 715 C C . ILE A 1 98 ? 18.496 -7.088 -5.449 1.00 95.94 98 ILE A C 1
ATOM 717 O O . ILE A 1 98 ? 18.020 -7.018 -6.589 1.00 95.94 98 ILE A O 1
ATOM 721 N N . PRO A 1 99 ? 18.019 -7.964 -4.544 1.00 97.38 99 PRO A N 1
ATOM 722 C CA . PRO A 1 99 ? 16.861 -8.810 -4.817 1.00 97.38 99 PRO A CA 1
ATOM 723 C C . PRO A 1 99 ? 15.641 -7.991 -5.253 1.00 97.38 99 PRO A C 1
ATOM 725 O O . PRO A 1 99 ? 15.227 -7.059 -4.568 1.00 97.38 99 PRO A O 1
ATOM 728 N N . GLY A 1 100 ? 15.065 -8.350 -6.397 1.00 96.56 100 GLY A N 1
ATOM 729 C CA . GLY A 1 100 ? 13.920 -7.673 -7.000 1.00 96.56 100 GLY A CA 1
ATOM 730 C C . GLY A 1 100 ? 14.281 -6.541 -7.966 1.00 96.56 100 GLY A C 1
ATOM 731 O O . GLY A 1 100 ? 13.374 -5.972 -8.572 1.00 96.56 100 GLY A O 1
ATOM 732 N N . SER A 1 101 ? 15.571 -6.234 -8.141 1.00 96.81 101 SER A N 1
ATOM 733 C CA . SER A 1 101 ? 16.060 -5.324 -9.188 1.00 96.81 101 SER A CA 1
ATOM 734 C C . SER A 1 101 ? 16.123 -6.010 -10.565 1.00 96.81 101 SER A C 1
ATOM 736 O O . SER A 1 101 ? 16.106 -7.247 -10.635 1.00 96.81 101 SER A O 1
ATOM 738 N N . PRO A 1 102 ? 16.215 -5.250 -11.676 1.00 95.56 102 PRO A N 1
ATOM 739 C CA . PRO A 1 102 ? 16.402 -5.817 -13.009 1.00 95.56 102 PRO A CA 1
ATOM 740 C C . PRO A 1 102 ? 17.569 -6.817 -13.056 1.00 95.56 102 PRO A C 1
ATOM 742 O O . PRO A 1 102 ? 18.664 -6.555 -12.556 1.00 95.56 102 PRO A O 1
ATOM 745 N N . GLY A 1 103 ? 17.315 -8.003 -13.617 1.00 95.25 103 GLY A N 1
ATOM 746 C CA . GLY A 1 103 ? 18.281 -9.110 -13.665 1.00 95.25 103 GLY A CA 1
ATOM 747 C C . GLY A 1 103 ? 18.468 -9.891 -12.354 1.00 95.25 103 GLY A C 1
ATOM 748 O O . GLY A 1 103 ? 19.169 -10.895 -12.361 1.00 95.25 103 GLY A O 1
ATOM 749 N N . ASN A 1 104 ? 17.827 -9.482 -11.252 1.00 96.94 104 ASN A N 1
ATOM 750 C CA . ASN A 1 104 ? 17.954 -10.095 -9.922 1.00 96.94 104 ASN A CA 1
ATOM 751 C C . ASN A 1 104 ? 16.576 -10.359 -9.285 1.00 96.94 104 ASN A C 1
ATOM 753 O O . ASN A 1 104 ? 16.376 -10.122 -8.093 1.00 96.94 104 ASN A O 1
ATOM 757 N N . LEU A 1 105 ? 15.600 -10.804 -10.082 1.00 97.38 105 LEU A N 1
ATOM 758 C CA . LEU A 1 105 ? 14.218 -11.005 -9.634 1.00 97.38 105 LEU A CA 1
ATOM 759 C C . LEU A 1 105 ? 14.106 -12.057 -8.518 1.00 97.38 105 LEU A C 1
ATOM 761 O O . LEU A 1 105 ? 14.834 -13.050 -8.488 1.00 97.38 105 LEU A O 1
ATOM 765 N N . ILE A 1 106 ? 13.149 -11.856 -7.610 1.00 97.12 106 ILE A N 1
ATOM 766 C CA . ILE A 1 106 ? 12.912 -12.743 -6.466 1.00 97.12 106 ILE A CA 1
ATOM 767 C C . ILE A 1 106 ? 12.065 -13.929 -6.921 1.00 97.12 106 ILE A C 1
ATOM 769 O O . ILE A 1 106 ? 10.860 -13.797 -7.115 1.00 97.12 106 ILE A O 1
ATOM 773 N N . VAL A 1 107 ? 12.675 -15.101 -7.082 1.00 96.75 107 VAL A N 1
ATOM 774 C CA . VAL A 1 107 ? 11.950 -16.319 -7.470 1.00 96.75 107 VAL A CA 1
ATOM 775 C C . VAL A 1 107 ? 11.217 -16.908 -6.268 1.00 96.75 107 VAL A C 1
ATOM 777 O O . VAL A 1 107 ? 11.775 -17.044 -5.180 1.00 96.75 107 VAL A O 1
ATOM 780 N N . SER A 1 108 ? 9.959 -17.297 -6.470 1.00 94.00 108 SER A N 1
ATOM 781 C CA . SER A 1 108 ? 9.156 -17.977 -5.453 1.00 94.00 108 SER A CA 1
ATOM 782 C C . SER A 1 108 ? 8.295 -19.079 -6.077 1.00 94.00 108 SER A C 1
ATOM 784 O O . SER A 1 108 ? 8.016 -19.027 -7.273 1.00 94.00 108 SER A O 1
ATOM 786 N N . PRO A 1 109 ? 7.789 -20.051 -5.293 1.00 94.81 109 PRO A N 1
ATOM 787 C CA . PRO A 1 109 ? 6.818 -21.021 -5.806 1.00 94.81 109 PRO A CA 1
ATOM 788 C C . PRO A 1 109 ? 5.556 -20.366 -6.390 1.00 94.81 109 PRO A C 1
ATOM 790 O O . PRO A 1 109 ? 4.942 -20.915 -7.297 1.00 94.81 109 PRO A O 1
ATOM 793 N N . ARG A 1 110 ? 5.176 -19.183 -5.879 1.00 90.06 110 ARG A N 1
ATOM 794 C CA . ARG A 1 110 ? 4.025 -18.407 -6.364 1.00 90.06 110 ARG A CA 1
ATOM 795 C C . ARG A 1 110 ? 4.302 -17.760 -7.721 1.00 90.06 110 ARG A C 1
ATOM 797 O O . ARG A 1 110 ? 3.405 -17.707 -8.554 1.00 90.06 110 ARG A O 1
ATOM 804 N N . ASN A 1 111 ? 5.515 -17.252 -7.923 1.00 93.44 111 ASN A N 1
ATOM 805 C CA . ASN A 1 111 ? 5.951 -16.677 -9.188 1.00 93.44 111 ASN A CA 1
ATOM 806 C C . ASN A 1 111 ? 7.333 -17.232 -9.576 1.00 93.44 111 ASN A C 1
ATOM 808 O O . ASN A 1 111 ? 8.363 -16.643 -9.226 1.00 93.44 111 ASN A O 1
ATOM 812 N N . PRO A 1 112 ? 7.365 -18.354 -10.316 1.00 94.44 112 PRO A N 1
ATOM 813 C CA . PRO A 1 112 ? 8.610 -18.951 -10.792 1.00 94.44 112 PRO A CA 1
ATOM 814 C C . PRO A 1 112 ? 9.400 -18.048 -11.749 1.00 94.44 112 PRO A C 1
ATOM 816 O O . PRO A 1 112 ? 10.606 -18.220 -11.882 1.00 94.44 112 PRO A O 1
ATOM 819 N N . ASN A 1 113 ? 8.739 -17.073 -12.387 1.00 94.12 113 ASN A N 1
ATOM 820 C CA . ASN A 1 113 ? 9.376 -16.113 -13.294 1.00 94.12 113 ASN A CA 1
ATOM 821 C C . ASN A 1 113 ? 10.046 -14.942 -12.553 1.00 94.12 113 ASN A C 1
ATOM 823 O O . ASN A 1 113 ? 10.732 -14.135 -13.175 1.00 94.12 113 ASN A O 1
ATOM 827 N N . GLY A 1 114 ? 9.868 -14.862 -11.233 1.00 95.62 114 GLY A N 1
ATOM 828 C CA . GLY A 1 114 ? 10.495 -13.862 -10.384 1.00 95.62 114 GLY A CA 1
ATOM 829 C C . GLY A 1 114 ? 9.669 -12.590 -10.199 1.00 95.62 114 GLY A C 1
ATOM 830 O O . GLY A 1 114 ? 8.962 -12.128 -11.094 1.00 95.62 114 GLY A O 1
ATOM 831 N N . ASP A 1 115 ? 9.772 -12.020 -9.005 1.00 96.12 115 ASP A N 1
ATOM 832 C CA . ASP A 1 115 ? 9.107 -10.790 -8.593 1.00 96.12 115 ASP A CA 1
ATOM 833 C C . ASP A 1 115 ? 10.081 -9.616 -8.563 1.00 96.12 115 ASP A C 1
ATOM 835 O O . ASP A 1 115 ? 11.237 -9.763 -8.154 1.00 96.12 115 ASP A O 1
ATOM 839 N N . SER A 1 116 ? 9.593 -8.434 -8.945 1.00 97.06 116 SER A N 1
ATOM 840 C CA . SER A 1 116 ? 10.299 -7.198 -8.623 1.00 97.06 116 SER A CA 1
ATOM 841 C C . SER A 1 116 ? 10.210 -6.914 -7.122 1.00 97.06 116 SER A C 1
ATOM 843 O O . SER A 1 116 ? 9.362 -7.465 -6.412 1.00 97.06 116 SER A O 1
ATOM 845 N N . GLU A 1 117 ? 11.059 -6.017 -6.634 1.00 97.62 117 GLU A N 1
ATOM 846 C CA . GLU A 1 117 ? 11.065 -5.625 -5.223 1.00 97.62 117 GLU A CA 1
ATOM 847 C C . GLU A 1 117 ? 9.691 -5.087 -4.786 1.00 97.62 117 GLU A C 1
ATOM 849 O O . GLU A 1 117 ? 9.140 -5.527 -3.775 1.00 97.62 117 GLU A O 1
ATOM 854 N N . LEU A 1 118 ? 9.086 -4.213 -5.600 1.00 97.06 118 LEU A N 1
ATOM 855 C CA . LEU A 1 118 ? 7.747 -3.686 -5.349 1.00 97.06 118 LEU A CA 1
ATOM 856 C C . LEU A 1 118 ? 6.685 -4.796 -5.338 1.00 97.06 118 LEU A C 1
ATOM 858 O O . LEU A 1 118 ? 5.809 -4.792 -4.479 1.00 97.06 118 LEU A O 1
ATOM 862 N N . ALA A 1 119 ? 6.751 -5.765 -6.255 1.00 95.75 119 ALA A N 1
ATOM 863 C CA . ALA A 1 119 ? 5.777 -6.856 -6.309 1.00 95.75 119 ALA A CA 1
ATOM 864 C C . ALA A 1 119 ? 5.842 -7.749 -5.057 1.00 95.75 119 ALA A C 1
ATOM 866 O O . ALA A 1 119 ? 4.805 -8.153 -4.525 1.00 95.75 119 ALA A O 1
ATOM 867 N N . ALA A 1 120 ? 7.049 -8.022 -4.553 1.00 96.75 120 ALA A N 1
ATOM 868 C CA . ALA A 1 120 ? 7.232 -8.715 -3.282 1.00 96.75 120 ALA A CA 1
ATOM 869 C C . ALA A 1 120 ? 6.700 -7.881 -2.103 1.00 96.75 120 ALA A C 1
ATOM 871 O O . ALA A 1 120 ? 6.000 -8.416 -1.241 1.00 96.75 120 ALA A O 1
ATOM 872 N N . LEU A 1 121 ? 6.959 -6.568 -2.099 1.00 97.56 121 LEU A N 1
ATOM 873 C CA . LEU A 1 121 ? 6.445 -5.651 -1.082 1.00 97.56 121 LEU A CA 1
ATOM 874 C C . LEU A 1 121 ? 4.913 -5.601 -1.061 1.00 97.56 121 LEU A C 1
ATOM 876 O O . LEU A 1 121 ? 4.333 -5.671 0.015 1.00 97.56 121 LEU A O 1
ATOM 880 N N . MET A 1 122 ? 4.246 -5.548 -2.218 1.00 96.25 122 MET A N 1
ATOM 881 C CA . MET A 1 122 ? 2.777 -5.516 -2.283 1.00 96.25 122 MET A CA 1
ATOM 882 C C . MET A 1 122 ? 2.139 -6.758 -1.645 1.00 96.25 122 MET A C 1
ATOM 884 O O . MET A 1 122 ? 1.079 -6.663 -1.032 1.00 96.25 122 MET A O 1
ATOM 888 N N . ARG A 1 123 ? 2.795 -7.923 -1.715 1.00 95.19 123 ARG A N 1
ATOM 889 C CA . ARG A 1 123 ? 2.326 -9.130 -1.011 1.00 95.19 123 ARG A CA 1
ATOM 890 C C . ARG A 1 123 ? 2.494 -9.011 0.497 1.00 95.19 123 ARG A C 1
ATOM 892 O O . ARG A 1 123 ? 1.560 -9.333 1.220 1.00 95.19 123 ARG A O 1
ATOM 899 N N . ALA A 1 124 ? 3.631 -8.485 0.952 1.00 97.00 124 ALA A N 1
ATOM 900 C CA . ALA A 1 124 ? 3.830 -8.190 2.368 1.00 97.00 124 ALA A CA 1
ATOM 901 C C . ALA A 1 124 ? 2.800 -7.167 2.885 1.00 97.00 124 ALA A C 1
ATOM 903 O O . ALA A 1 124 ? 2.294 -7.320 3.989 1.00 97.00 124 ALA A O 1
ATOM 904 N N . CYS A 1 125 ? 2.416 -6.171 2.077 1.00 97.62 125 CYS A N 1
ATOM 905 C CA . CYS A 1 125 ? 1.339 -5.240 2.424 1.00 97.62 125 CYS A CA 1
ATOM 906 C C . CYS A 1 125 ? -0.010 -5.948 2.624 1.00 97.62 125 CYS A C 1
ATOM 908 O O . CYS A 1 125 ? -0.733 -5.621 3.563 1.00 97.62 125 CYS A O 1
ATOM 910 N N . VAL A 1 126 ? -0.346 -6.927 1.778 1.00 97.25 126 VAL A N 1
ATOM 911 C CA . VAL A 1 126 ? -1.565 -7.737 1.944 1.00 97.25 126 VAL A CA 1
ATOM 912 C C . VAL A 1 126 ? -1.494 -8.589 3.212 1.00 97.25 126 VAL A C 1
ATOM 914 O O . VAL A 1 126 ? -2.451 -8.596 3.986 1.00 97.25 126 VAL A O 1
ATOM 917 N N . ASP A 1 127 ? -0.370 -9.264 3.460 1.00 97.62 127 ASP A N 1
ATOM 918 C CA . ASP A 1 127 ? -0.175 -10.072 4.671 1.00 97.62 127 ASP A CA 1
ATOM 919 C C . ASP A 1 127 ? -0.324 -9.212 5.941 1.00 97.62 127 ASP A C 1
ATOM 921 O O . ASP A 1 127 ? -0.999 -9.604 6.898 1.00 97.62 127 ASP A O 1
ATOM 925 N N . ASP A 1 128 ? 0.226 -7.996 5.916 1.00 98.50 128 ASP A N 1
ATOM 926 C CA . ASP A 1 128 ? 0.107 -7.015 6.993 1.00 98.50 128 ASP A CA 1
ATOM 927 C C . ASP A 1 128 ? -1.343 -6.571 7.218 1.00 98.50 128 ASP A C 1
ATOM 929 O O . ASP A 1 128 ? -1.795 -6.509 8.362 1.00 98.50 128 ASP A O 1
ATOM 933 N N . LEU A 1 129 ? -2.103 -6.319 6.148 1.00 98.38 129 LEU A N 1
ATOM 934 C CA . LEU A 1 129 ? -3.517 -5.949 6.242 1.00 98.38 129 LEU A CA 1
ATOM 935 C C . LEU A 1 129 ? -4.393 -7.091 6.763 1.00 98.38 129 LEU A C 1
ATOM 937 O O . LEU A 1 129 ? -5.337 -6.837 7.516 1.00 98.38 129 LEU A O 1
ATOM 941 N N . ILE A 1 130 ? -4.097 -8.340 6.402 1.00 98.12 130 ILE A N 1
ATOM 942 C CA . ILE A 1 130 ? -4.790 -9.514 6.950 1.00 98.12 130 ILE A CA 1
ATOM 943 C C . ILE A 1 130 ? -4.522 -9.614 8.455 1.00 98.12 130 ILE A C 1
ATOM 945 O O . ILE A 1 130 ? -5.463 -9.745 9.243 1.00 98.12 130 ILE A O 1
ATOM 949 N N . ALA A 1 131 ? -3.258 -9.491 8.869 1.00 98.44 131 ALA A N 1
ATOM 950 C CA . ALA A 1 131 ? -2.877 -9.520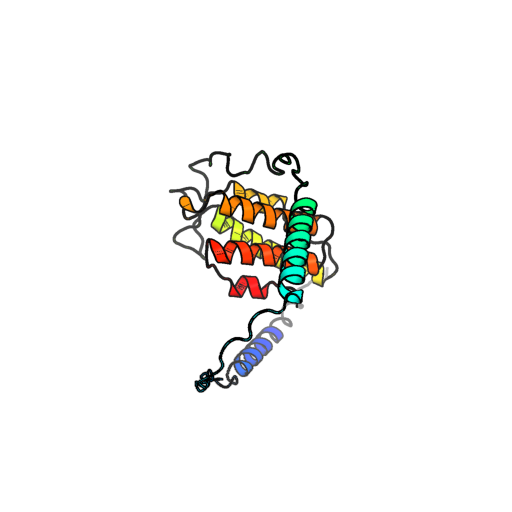 10.279 1.00 98.44 131 ALA A CA 1
ATOM 951 C C . ALA A 1 131 ? -3.504 -8.358 11.068 1.00 98.44 131 ALA A C 1
ATOM 953 O O . ALA A 1 131 ? -4.021 -8.559 12.168 1.00 98.44 131 ALA A O 1
ATOM 954 N N . ALA A 1 132 ? -3.527 -7.151 10.497 1.00 98.38 132 ALA A N 1
ATOM 955 C CA . ALA A 1 132 ? -4.145 -5.981 11.110 1.00 98.38 132 ALA A CA 1
ATOM 956 C C . ALA A 1 132 ? -5.661 -6.154 11.288 1.00 98.38 132 ALA A C 1
ATOM 958 O O . ALA A 1 132 ? -6.189 -5.837 12.356 1.00 98.38 132 ALA A O 1
ATOM 959 N N . LYS A 1 133 ? -6.354 -6.721 10.289 1.00 98.25 133 LYS A N 1
ATOM 960 C CA . LYS A 1 133 ? -7.790 -7.031 10.373 1.00 98.25 133 LYS A CA 1
ATOM 961 C C . LYS A 1 133 ? -8.081 -8.022 11.504 1.00 98.25 133 LYS A C 1
ATOM 963 O O . LYS A 1 133 ? -8.998 -7.814 12.295 1.00 98.25 133 LYS A O 1
ATOM 968 N N . GLN A 1 134 ? -7.269 -9.073 11.620 1.00 98.25 134 GLN A N 1
ATOM 969 C CA . GLN A 1 134 ? -7.386 -10.073 12.688 1.00 98.25 134 GLN A CA 1
ATOM 970 C C . GLN A 1 134 ? -7.124 -9.481 14.082 1.00 98.25 134 GLN A C 1
ATOM 972 O O . GLN A 1 134 ? -7.884 -9.745 15.018 1.00 98.25 134 GLN A O 1
ATOM 977 N N . ALA A 1 135 ? -6.081 -8.658 14.224 1.00 98.25 135 ALA A N 1
ATOM 978 C CA . ALA A 1 135 ? -5.765 -7.979 15.478 1.00 98.25 135 ALA A CA 1
ATOM 979 C C . ALA A 1 135 ? -6.920 -7.064 15.912 1.00 98.25 135 ALA A C 1
ATOM 981 O O . ALA A 1 135 ? -7.454 -7.232 17.008 1.00 98.25 135 ALA A O 1
ATOM 982 N N . LEU A 1 136 ? -7.403 -6.196 15.015 1.00 97.56 136 LEU A N 1
ATOM 983 C CA . LEU A 1 136 ? -8.565 -5.345 15.286 1.00 97.56 136 LEU A CA 1
ATOM 984 C C . LEU A 1 136 ? -9.806 -6.150 15.687 1.00 97.56 136 LEU A C 1
ATOM 986 O O . LEU A 1 136 ? -10.506 -5.778 16.626 1.00 97.56 136 LEU A O 1
ATOM 990 N N . GLY A 1 137 ? -10.073 -7.268 15.006 1.00 97.88 137 GLY A N 1
ATOM 991 C CA . GLY A 1 137 ? -11.266 -8.091 15.249 1.00 97.88 137 GLY A CA 1
ATOM 992 C C . GLY A 1 137 ? -11.246 -8.816 16.586 1.00 97.88 137 GLY A C 1
ATOM 993 O O . GLY A 1 137 ? -12.296 -9.158 17.121 1.00 97.88 137 GLY A O 1
ATOM 994 N N . SER A 1 138 ? -10.055 -9.011 17.144 1.00 97.88 138 SER A N 1
ATOM 995 C CA . SER A 1 138 ? -9.843 -9.605 18.463 1.00 97.88 138 SER A CA 1
ATOM 996 C C . SER A 1 138 ? -9.625 -8.565 19.568 1.00 97.88 138 SER A C 1
ATOM 998 O O . SER A 1 138 ? -9.315 -8.939 20.698 1.00 97.88 138 SER A O 1
ATOM 1000 N N . GLY A 1 139 ? -9.788 -7.269 19.269 1.00 97.50 139 GLY A N 1
ATOM 1001 C CA . GLY A 1 139 ? -9.543 -6.178 20.217 1.00 97.50 139 GLY A CA 1
ATOM 10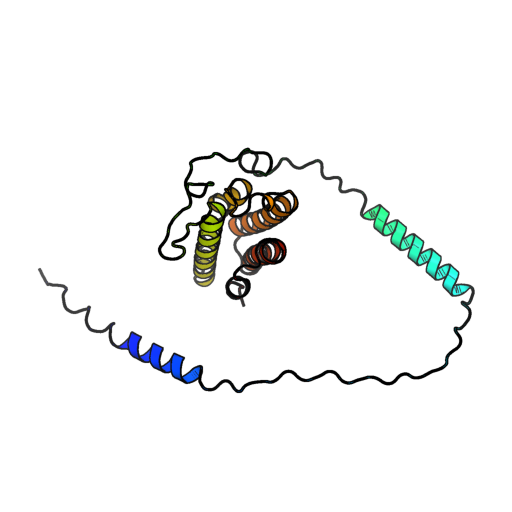02 C C . GLY A 1 139 ? -8.063 -5.973 20.560 1.00 97.50 139 GLY A C 1
ATOM 1003 O O . GLY A 1 139 ? -7.751 -5.336 21.563 1.00 97.50 139 GLY A O 1
ATOM 1004 N N . GLN A 1 140 ? -7.151 -6.526 19.757 1.00 97.88 140 GLN A N 1
ATOM 1005 C CA . GLN A 1 140 ? -5.709 -6.340 19.889 1.00 97.88 140 GLN A CA 1
ATOM 1006 C C . GLN A 1 140 ? -5.240 -5.138 19.064 1.00 97.88 140 GLN A C 1
ATOM 1008 O O . GLN A 1 140 ? -5.838 -4.785 18.047 1.00 97.88 140 GLN A O 1
ATOM 1013 N N . THR A 1 141 ? -4.125 -4.534 19.474 1.00 96.69 141 THR A N 1
ATOM 1014 C CA . THR A 1 141 ? -3.475 -3.465 18.709 1.00 96.69 141 THR A CA 1
ATOM 1015 C C . THR A 1 141 ? -2.712 -4.058 17.516 1.00 96.69 141 THR A C 1
ATOM 1017 O O . THR A 1 141 ? -1.818 -4.881 17.730 1.00 96.69 141 THR A O 1
ATOM 1020 N N . PRO A 1 142 ? -3.017 -3.655 16.268 1.00 98.12 142 PRO A N 1
ATOM 1021 C CA . PRO A 1 142 ? -2.247 -4.047 15.088 1.00 98.12 142 PRO A CA 1
ATOM 1022 C C . PRO A 1 142 ? -0.778 -3.618 15.161 1.00 98.12 142 PRO A C 1
ATOM 1024 O O . PRO A 1 142 ? -0.440 -2.600 15.765 1.00 98.12 142 PRO A O 1
ATOM 1027 N N . ARG A 1 143 ? 0.106 -4.369 14.495 1.00 98.06 143 ARG A N 1
ATOM 1028 C CA . ARG A 1 143 ? 1.502 -3.956 14.302 1.00 98.06 143 ARG A CA 1
ATOM 1029 C C . ARG A 1 143 ? 1.559 -2.742 13.357 1.00 98.06 143 ARG A C 1
ATOM 1031 O O . ARG A 1 143 ? 0.869 -2.779 12.340 1.00 98.06 143 ARG A O 1
ATOM 1038 N N . PRO A 1 144 ? 2.439 -1.752 13.607 1.00 98.25 144 PRO A N 1
ATOM 1039 C CA . PRO A 1 144 ? 2.675 -0.665 12.664 1.00 98.25 144 PRO A CA 1
ATOM 1040 C C . PRO A 1 144 ? 3.099 -1.170 11.281 1.00 98.25 144 PRO A C 1
ATOM 1042 O O . PRO A 1 144 ? 3.986 -2.029 11.161 1.00 98.25 144 PRO A O 1
ATOM 1045 N N . MET A 1 145 ? 2.481 -0.617 10.243 1.00 98.50 145 MET A N 1
ATOM 1046 C CA . MET A 1 145 ? 2.684 -0.995 8.844 1.00 98.50 145 MET A CA 1
ATOM 1047 C C . MET A 1 145 ? 3.591 -0.006 8.096 1.00 98.50 145 MET A C 1
ATOM 1049 O O . MET A 1 145 ? 4.399 -0.421 7.252 1.00 98.50 145 MET A O 1
ATOM 1053 N N . ARG A 1 146 ? 3.550 1.287 8.457 1.00 97.69 146 ARG A N 1
ATOM 1054 C CA . ARG A 1 146 ? 4.295 2.368 7.786 1.00 97.69 146 ARG A CA 1
ATOM 1055 C C . ARG A 1 146 ? 5.794 2.081 7.624 1.00 97.69 146 ARG A C 1
ATOM 1057 O O . ARG A 1 146 ? 6.296 2.306 6.521 1.00 97.69 146 ARG A O 1
ATOM 1064 N N . PRO A 1 147 ? 6.526 1.535 8.627 1.00 97.12 147 PRO A N 1
ATOM 1065 C CA . PRO A 1 147 ? 7.963 1.275 8.492 1.00 97.12 147 PRO A CA 1
ATOM 1066 C C . PRO A 1 147 ? 8.323 0.347 7.326 1.00 97.12 147 PRO A C 1
ATOM 1068 O O . PRO A 1 147 ? 9.385 0.492 6.727 1.00 97.12 147 PRO A O 1
ATOM 1071 N N . THR A 1 148 ? 7.437 -0.595 6.991 1.00 97.50 148 THR A N 1
ATOM 1072 C CA . THR A 1 148 ? 7.648 -1.520 5.870 1.00 97.50 148 THR A CA 1
ATOM 1073 C C . THR A 1 148 ? 7.111 -0.932 4.573 1.00 97.50 148 THR A C 1
ATOM 1075 O O . THR A 1 148 ? 7.804 -0.964 3.554 1.00 97.50 148 THR A O 1
ATOM 1078 N N . HIS A 1 149 ? 5.895 -0.383 4.614 1.00 98.44 149 HIS A N 1
ATOM 1079 C CA . HIS A 1 149 ? 5.141 0.019 3.425 1.00 98.44 149 HIS A CA 1
ATOM 1080 C C . HIS A 1 149 ? 5.744 1.234 2.721 1.00 98.44 149 HIS A C 1
ATOM 1082 O O . HIS A 1 149 ? 5.717 1.290 1.493 1.00 98.44 149 HIS A O 1
ATOM 1088 N N . ARG A 1 150 ? 6.373 2.155 3.467 1.00 97.75 150 ARG A N 1
ATOM 1089 C CA . ARG A 1 150 ? 7.041 3.350 2.913 1.00 97.75 150 ARG A CA 1
ATOM 1090 C C . ARG A 1 150 ? 8.034 3.042 1.792 1.00 97.75 150 ARG A C 1
ATOM 1092 O O . ARG A 1 150 ? 8.196 3.850 0.883 1.00 97.75 150 ARG A O 1
ATOM 1099 N N . ARG A 1 151 ? 8.642 1.847 1.815 1.00 97.50 151 ARG A N 1
ATOM 1100 C CA . ARG A 1 151 ? 9.640 1.412 0.828 1.00 97.50 151 ARG A CA 1
ATOM 1101 C C . ARG A 1 151 ? 9.118 1.388 -0.604 1.00 97.50 151 ARG A C 1
ATOM 1103 O O . ARG A 1 151 ? 9.920 1.524 -1.515 1.00 97.50 151 ARG A O 1
ATOM 1110 N N . MET A 1 152 ? 7.800 1.319 -0.819 1.00 97.25 152 MET A N 1
ATOM 1111 C CA . MET A 1 152 ? 7.225 1.279 -2.169 1.00 97.25 152 MET A CA 1
ATOM 1112 C C . MET A 1 152 ? 7.657 2.451 -3.053 1.00 97.25 152 MET A C 1
ATOM 1114 O O . MET A 1 152 ? 7.765 2.285 -4.262 1.00 97.25 152 MET A O 1
ATOM 1118 N N . ARG A 1 153 ? 7.950 3.614 -2.457 1.00 96.81 153 ARG A N 1
ATOM 1119 C CA . ARG A 1 153 ? 8.386 4.820 -3.178 1.00 96.81 153 ARG A CA 1
ATOM 1120 C C . ARG A 1 153 ? 9.833 4.742 -3.684 1.00 96.81 153 ARG A C 1
ATOM 1122 O O . ARG A 1 153 ? 10.229 5.506 -4.564 1.00 96.81 153 ARG A O 1
ATOM 1129 N N . CYS A 1 154 ? 10.624 3.814 -3.153 1.00 96.44 154 CYS A N 1
ATOM 1130 C CA . CYS A 1 154 ? 12.025 3.599 -3.508 1.00 96.44 154 CYS A CA 1
ATOM 1131 C C . CYS A 1 154 ? 12.346 2.125 -3.806 1.00 96.44 154 CYS A C 1
ATOM 1133 O O . CYS A 1 154 ? 13.504 1.727 -3.715 1.00 96.44 154 CYS A O 1
ATOM 1135 N N . SER A 1 155 ? 11.345 1.326 -4.181 1.00 97.06 155 SER A N 1
ATOM 1136 C CA . SER A 1 155 ? 11.544 -0.058 -4.612 1.00 97.06 155 SER A CA 1
ATOM 1137 C C . SER A 1 155 ? 11.649 -0.171 -6.131 1.00 97.06 155 SER A C 1
ATOM 1139 O O . SER A 1 155 ? 11.149 0.674 -6.871 1.00 97.06 155 SER A O 1
ATOM 1141 N N . TRP A 1 156 ? 12.244 -1.259 -6.618 1.00 97.81 156 TRP A N 1
ATOM 1142 C CA . TRP A 1 156 ? 12.204 -1.615 -8.038 1.00 97.81 156 TRP A CA 1
ATOM 1143 C C . TRP A 1 156 ? 10.811 -2.076 -8.492 1.00 97.81 156 TRP A C 1
ATOM 1145 O O . TRP A 1 156 ? 10.260 -3.082 -8.022 1.00 97.81 156 TRP A O 1
ATOM 1155 N N . HIS A 1 157 ? 10.247 -1.348 -9.455 1.00 95.69 157 HIS A N 1
ATOM 1156 C CA . HIS A 1 157 ? 8.981 -1.684 -10.102 1.00 95.69 157 HIS A CA 1
ATOM 1157 C C . HIS A 1 157 ? 9.169 -2.809 -11.125 1.00 95.69 157 HIS A C 1
ATOM 1159 O O . HIS A 1 157 ? 10.250 -2.999 -11.673 1.00 95.69 157 HIS A O 1
ATOM 1165 N N . THR A 1 158 ? 8.094 -3.544 -11.420 1.00 93.38 158 THR A N 1
ATOM 1166 C CA . THR A 1 158 ? 8.114 -4.556 -12.491 1.00 93.38 158 THR A CA 1
ATOM 1167 C C . THR A 1 158 ? 8.257 -3.914 -13.873 1.00 93.38 158 THR A C 1
ATOM 1169 O O . THR A 1 158 ? 8.885 -4.490 -14.755 1.00 93.38 158 THR A O 1
ATOM 1172 N N . LYS A 1 159 ? 7.690 -2.715 -14.056 1.00 91.69 159 LYS A N 1
ATOM 1173 C CA . LYS A 1 159 ? 7.873 -1.873 -15.241 1.00 91.69 159 LYS A CA 1
ATOM 1174 C C . LYS A 1 159 ? 8.420 -0.522 -14.798 1.00 91.69 159 LYS A C 1
ATOM 1176 O O . LYS A 1 159 ? 7.816 0.120 -13.940 1.00 91.69 159 LYS A O 1
ATOM 1181 N N . GLU A 1 160 ? 9.555 -0.108 -15.343 1.00 88.06 160 GLU A N 1
ATOM 1182 C CA . GLU A 1 160 ? 10.273 1.089 -14.878 1.00 88.06 160 GLU A CA 1
ATOM 1183 C C . GLU A 1 160 ? 9.458 2.381 -15.055 1.00 88.06 160 GLU A C 1
ATOM 1185 O O . GLU A 1 160 ? 9.462 3.237 -14.174 1.00 88.06 160 GLU A O 1
ATOM 1190 N N . ASP A 1 161 ? 8.682 2.481 -16.136 1.00 91.31 161 ASP A N 1
ATOM 1191 C CA . ASP A 1 161 ? 7.832 3.632 -16.480 1.00 91.31 161 ASP A CA 1
ATOM 1192 C C . ASP A 1 161 ? 6.686 3.893 -15.485 1.00 91.31 161 ASP A C 1
ATOM 1194 O O . ASP A 1 161 ? 6.143 5.000 -15.423 1.00 91.31 161 ASP A O 1
ATOM 1198 N N . THR A 1 162 ? 6.334 2.898 -14.667 1.00 92.06 162 THR A N 1
ATOM 1199 C CA . THR A 1 162 ? 5.319 3.053 -13.614 1.00 92.06 162 THR A CA 1
ATOM 1200 C C . THR A 1 162 ? 5.830 3.823 -12.398 1.00 92.06 162 THR A C 1
ATOM 1202 O O . THR A 1 162 ? 5.020 4.284 -11.598 1.00 92.06 162 THR A O 1
ATOM 1205 N N . ARG A 1 163 ? 7.149 4.001 -12.241 1.00 94.62 163 ARG A N 1
ATOM 1206 C CA . ARG A 1 163 ? 7.724 4.827 -11.174 1.00 94.62 163 ARG A CA 1
ATOM 1207 C C . ARG A 1 163 ? 7.776 6.289 -11.617 1.00 94.62 163 ARG A C 1
ATOM 1209 O O . ARG A 1 163 ? 8.815 6.787 -12.041 1.00 94.62 163 ARG A O 1
ATOM 1216 N N . ASN A 1 164 ? 6.639 6.964 -11.515 1.00 95.75 164 ASN A N 1
ATOM 1217 C CA . ASN A 1 164 ? 6.454 8.354 -11.931 1.00 95.75 164 ASN A CA 1
ATOM 1218 C C . ASN A 1 164 ? 5.716 9.175 -10.859 1.00 95.75 164 ASN A C 1
ATOM 1220 O O . ASN A 1 164 ? 5.380 8.674 -9.784 1.00 95.75 164 ASN A O 1
ATOM 1224 N N . GLU A 1 165 ? 5.463 10.448 -11.147 1.00 96.81 165 GLU A N 1
ATOM 1225 C CA . GLU A 1 165 ? 4.828 11.404 -10.237 1.00 96.81 165 GLU A CA 1
ATOM 1226 C C . GLU A 1 165 ? 3.413 10.976 -9.835 1.00 96.81 165 GLU A C 1
ATOM 1228 O O . GLU A 1 165 ? 3.006 11.173 -8.689 1.00 96.81 165 GLU A O 1
ATOM 1233 N N . THR A 1 166 ? 2.659 10.360 -10.750 1.00 96.88 166 THR A N 1
ATOM 1234 C CA . THR A 1 166 ? 1.313 9.857 -10.454 1.00 96.88 166 THR A CA 1
ATOM 1235 C C . THR A 1 166 ? 1.369 8.695 -9.462 1.00 96.88 166 THR A C 1
ATOM 1237 O O . THR A 1 166 ? 0.576 8.663 -8.520 1.00 96.88 166 THR A O 1
ATOM 1240 N N . PHE A 1 167 ? 2.328 7.775 -9.612 1.00 96.94 167 PHE A N 1
ATOM 1241 C CA . PHE A 1 167 ? 2.536 6.700 -8.639 1.00 96.94 167 PHE A CA 1
ATOM 1242 C C . PHE A 1 167 ? 2.964 7.259 -7.284 1.00 96.94 167 PHE A C 1
ATOM 1244 O O . PHE A 1 167 ? 2.392 6.880 -6.264 1.00 96.94 167 PHE A O 1
ATOM 1251 N N . ASP A 1 168 ? 3.926 8.186 -7.266 1.00 97.12 168 ASP A N 1
ATOM 1252 C CA . ASP A 1 168 ? 4.418 8.796 -6.029 1.00 97.12 168 ASP A CA 1
ATOM 1253 C C . ASP A 1 168 ? 3.298 9.522 -5.268 1.00 97.12 168 ASP A C 1
ATOM 1255 O O . ASP A 1 168 ? 3.165 9.352 -4.056 1.00 97.12 168 ASP A O 1
ATOM 1259 N N . GLY A 1 169 ? 2.434 10.256 -5.975 1.00 97.12 169 GLY A N 1
ATOM 1260 C CA . GLY A 1 169 ? 1.259 10.905 -5.392 1.00 97.12 169 GLY A CA 1
ATOM 1261 C C . GLY A 1 169 ? 0.300 9.913 -4.727 1.00 97.12 169 GLY A C 1
ATOM 1262 O O . GLY A 1 169 ? -0.057 10.092 -3.561 1.00 97.12 169 GLY A O 1
ATOM 1263 N N . LEU A 1 170 ? -0.068 8.830 -5.424 1.00 97.69 170 LEU A N 1
ATOM 1264 C CA . LEU A 1 170 ? -0.939 7.784 -4.870 1.00 97.69 170 LEU A CA 1
ATOM 1265 C C . LEU A 1 170 ? -0.283 7.058 -3.688 1.00 97.69 170 LEU A C 1
ATOM 1267 O O . LEU A 1 170 ? -0.941 6.816 -2.675 1.00 97.69 170 LEU A O 1
ATOM 1271 N N . ALA A 1 171 ? 1.014 6.758 -3.783 1.00 97.75 171 ALA A N 1
ATOM 1272 C CA . ALA A 1 171 ? 1.779 6.140 -2.707 1.00 97.75 171 ALA A CA 1
ATOM 1273 C C . ALA A 1 171 ? 1.806 7.032 -1.457 1.00 97.75 171 ALA A C 1
ATOM 1275 O O . ALA A 1 171 ? 1.597 6.543 -0.351 1.00 97.75 171 ALA A O 1
ATOM 1276 N N . ARG A 1 172 ? 1.989 8.349 -1.606 1.00 97.75 172 ARG A N 1
ATOM 1277 C CA . ARG A 1 172 ? 1.930 9.302 -0.484 1.00 97.75 172 ARG A CA 1
ATOM 1278 C C . ARG A 1 172 ? 0.548 9.347 0.160 1.00 97.75 172 ARG A C 1
ATOM 1280 O O . ARG A 1 172 ? 0.459 9.302 1.384 1.00 97.75 172 ARG A O 1
ATOM 1287 N N . SER A 1 173 ? -0.520 9.396 -0.637 1.00 98.06 173 SER A N 1
ATOM 1288 C CA . SER A 1 173 ? -1.892 9.346 -0.113 1.00 98.06 173 SER A CA 1
ATOM 1289 C C . SER A 1 173 ? -2.158 8.051 0.659 1.00 98.06 173 SER A C 1
ATOM 1291 O O . SER A 1 173 ? -2.689 8.096 1.768 1.00 98.06 173 SER A O 1
ATO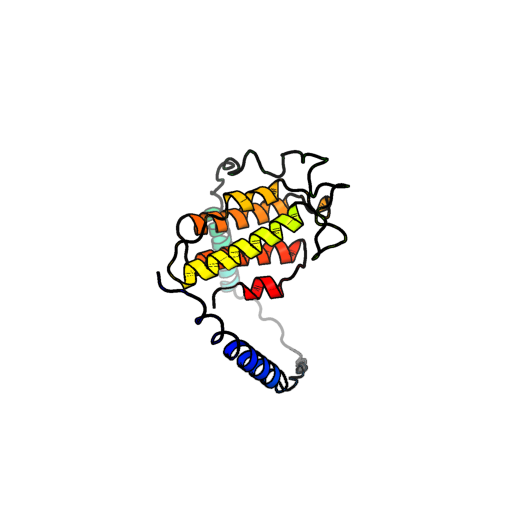M 1293 N N . TYR A 1 174 ? -1.727 6.910 0.118 1.00 98.62 174 TYR A N 1
ATOM 1294 C CA . TYR A 1 174 ? -1.795 5.618 0.797 1.00 98.62 174 TYR A CA 1
ATOM 1295 C C . TYR A 1 174 ? -1.017 5.621 2.122 1.00 98.62 174 TYR A C 1
ATOM 1297 O O . TYR A 1 174 ? -1.560 5.236 3.156 1.00 98.62 174 TYR A O 1
ATOM 1305 N N . LEU A 1 175 ? 0.230 6.100 2.124 1.00 98.62 175 LEU A N 1
ATOM 1306 C CA . LEU A 1 175 ? 1.064 6.140 3.328 1.00 98.62 175 LEU A CA 1
ATOM 1307 C C . LEU A 1 175 ? 0.504 7.084 4.396 1.00 98.62 175 LEU A C 1
ATOM 1309 O O . LEU A 1 175 ? 0.632 6.779 5.577 1.00 98.62 175 LEU A O 1
ATOM 1313 N N . GLY A 1 176 ? -0.177 8.165 4.006 1.00 98.31 176 GLY A N 1
ATOM 1314 C CA . GLY A 1 176 ? -0.921 9.013 4.940 1.00 98.31 176 GLY A CA 1
ATOM 1315 C C . GLY A 1 176 ? -2.084 8.276 5.616 1.00 98.31 176 GLY A C 1
ATOM 1316 O O . GLY A 1 176 ? -2.315 8.445 6.815 1.00 98.31 176 GLY A O 1
ATOM 1317 N N . ALA A 1 177 ? -2.788 7.400 4.889 1.00 98.75 177 ALA A N 1
ATOM 1318 C CA . ALA A 1 177 ? -3.814 6.539 5.480 1.00 98.75 177 ALA A CA 1
ATOM 1319 C C . ALA A 1 177 ? -3.203 5.491 6.424 1.00 98.75 177 ALA A C 1
ATOM 1321 O O . ALA A 1 177 ? -3.734 5.270 7.513 1.00 98.75 177 ALA A O 1
ATOM 1322 N N . VAL A 1 178 ? -2.069 4.888 6.043 1.00 98.75 178 VAL A N 1
ATOM 1323 C CA . VAL A 1 178 ? -1.328 3.940 6.894 1.00 98.75 178 VAL A CA 1
ATOM 1324 C C . VAL A 1 178 ? -0.843 4.615 8.174 1.00 98.75 178 VAL A C 1
ATOM 1326 O O . VAL A 1 178 ? -0.993 4.054 9.250 1.00 98.75 178 VAL A O 1
ATOM 1329 N N . GLU A 1 179 ? -0.309 5.829 8.084 1.00 98.50 179 GLU A N 1
ATOM 1330 C CA . GLU A 1 179 ? 0.129 6.607 9.243 1.00 98.50 179 GLU A CA 1
ATOM 1331 C C . GLU A 1 179 ? -1.036 6.909 10.188 1.00 98.50 179 GLU A C 1
ATOM 1333 O O . GLU A 1 179 ? -0.966 6.609 11.379 1.00 98.50 179 GLU A O 1
ATOM 1338 N N . SER A 1 180 ? -2.162 7.384 9.647 1.00 98.50 180 SER A N 1
ATOM 1339 C CA . SER A 1 180 ? -3.371 7.615 10.442 1.00 98.50 180 SER A CA 1
ATOM 1340 C C . SER A 1 180 ? -3.870 6.338 11.124 1.00 98.50 180 SER A C 1
ATOM 1342 O O . SER A 1 180 ? -4.344 6.388 12.267 1.00 98.50 180 SER A O 1
ATOM 1344 N N . PHE A 1 181 ? -3.781 5.197 10.435 1.00 98.69 181 PHE A N 1
ATOM 1345 C CA . PHE A 1 181 ? -4.119 3.891 10.983 1.00 98.69 181 PHE A CA 1
ATOM 1346 C C . PHE A 1 181 ? -3.172 3.485 12.115 1.00 98.69 181 PHE A C 1
ATOM 1348 O O . PHE A 1 181 ? -3.654 3.160 13.197 1.00 98.69 181 PHE A O 1
ATOM 1355 N N . ASP A 1 182 ? -1.859 3.552 11.893 1.00 98.56 182 ASP A N 1
ATOM 1356 C CA . ASP A 1 182 ? -0.829 3.173 12.864 1.00 98.56 182 ASP A CA 1
ATOM 1357 C C . ASP A 1 182 ? -0.917 4.014 14.155 1.00 98.56 182 ASP A C 1
ATOM 1359 O O . ASP A 1 182 ? -0.722 3.484 15.248 1.00 98.56 182 ASP A O 1
ATOM 1363 N N . GLU A 1 183 ? -1.259 5.305 14.057 1.00 98.31 183 GLU A N 1
ATOM 1364 C CA . GLU A 1 183 ? -1.427 6.190 15.219 1.00 98.31 183 GLU A CA 1
ATOM 1365 C C . GLU A 1 183 ? -2.617 5.808 16.108 1.00 98.31 183 GLU A C 1
ATOM 1367 O O . GLU A 1 183 ? -2.526 5.810 17.338 1.00 98.31 183 GLU A O 1
ATOM 1372 N N . ARG A 1 184 ? -3.779 5.568 15.492 1.00 98.06 184 ARG A N 1
ATOM 1373 C CA . ARG A 1 184 ? -5.042 5.284 16.190 1.00 98.06 184 ARG A CA 1
ATOM 1374 C C . ARG A 1 184 ? -5.875 4.324 15.340 1.00 98.06 184 ARG A C 1
ATOM 1376 O O . ARG A 1 184 ? -6.716 4.814 14.578 1.00 98.06 184 ARG A O 1
ATOM 1383 N N . PRO A 1 185 ? -5.659 3.003 15.464 1.00 98.31 185 PRO A N 1
ATOM 1384 C CA . PRO A 1 185 ? -6.321 2.004 14.633 1.00 98.31 185 PRO A CA 1
ATOM 1385 C C . PRO A 1 185 ? -7.843 1.995 14.817 1.00 98.31 185 PRO A C 1
ATOM 1387 O O . PRO A 1 185 ? -8.352 2.012 15.937 1.00 98.31 185 PRO A O 1
ATOM 1390 N N . SER A 1 186 ? -8.581 1.934 13.710 1.00 98.25 186 SER A N 1
ATOM 1391 C CA . SER A 1 186 ? -10.036 1.742 13.683 1.00 98.25 186 SER A CA 1
ATOM 1392 C C . SER A 1 186 ? -10.446 1.031 12.392 1.00 98.25 186 SER A C 1
ATOM 1394 O O . SER A 1 186 ? -9.674 0.996 11.434 1.00 98.25 186 SER A O 1
ATOM 1396 N N . GLN A 1 187 ? -11.664 0.482 12.343 1.00 98.38 187 GLN A N 1
ATOM 1397 C CA . GLN A 1 187 ? -12.206 -0.136 11.122 1.00 98.38 187 GLN A CA 1
ATOM 1398 C C . GLN A 1 187 ? -12.323 0.878 9.972 1.00 98.38 187 GLN A C 1
ATOM 1400 O O . GLN A 1 187 ? -12.011 0.564 8.829 1.00 98.38 187 GLN A O 1
ATOM 1405 N N . GLU A 1 188 ? -12.709 2.117 10.282 1.00 98.50 188 GLU A N 1
ATOM 1406 C CA . GLU A 1 188 ? -12.785 3.212 9.311 1.00 98.50 188 GLU A CA 1
ATOM 1407 C C . GLU A 1 188 ? -11.414 3.510 8.691 1.00 98.50 188 GLU A C 1
ATOM 1409 O O . GLU A 1 188 ? -11.266 3.541 7.472 1.00 98.50 188 GLU A O 1
ATOM 1414 N N . LYS A 1 189 ? -10.380 3.660 9.524 1.00 98.69 189 LYS A N 1
ATOM 1415 C CA . LYS A 1 189 ? -9.019 3.930 9.047 1.00 98.69 189 LYS A CA 1
ATOM 1416 C C . LYS A 1 189 ? -8.407 2.736 8.334 1.00 98.69 189 LYS A C 1
ATOM 1418 O O . LYS A 1 189 ? -7.690 2.918 7.360 1.00 98.69 189 LYS A O 1
ATOM 1423 N N . TYR A 1 190 ? -8.724 1.522 8.777 1.00 98.75 190 TYR A N 1
ATOM 1424 C CA . TYR A 1 190 ? -8.372 0.308 8.052 1.00 98.75 190 TYR A CA 1
ATOM 1425 C C . TYR A 1 190 ? -8.943 0.348 6.627 1.00 98.75 190 TYR A C 1
ATOM 1427 O O . TYR A 1 190 ? -8.209 0.165 5.658 1.00 98.75 190 TYR A O 1
ATOM 1435 N N . ASN A 1 191 ? -10.232 0.674 6.488 1.00 98.75 191 ASN A N 1
ATOM 1436 C CA . ASN A 1 191 ? -10.879 0.810 5.185 1.00 98.75 191 ASN A CA 1
ATOM 1437 C C . ASN A 1 191 ? -10.269 1.944 4.348 1.00 98.75 191 ASN A C 1
ATOM 1439 O O . ASN A 1 191 ? -10.172 1.800 3.132 1.00 98.75 191 ASN A O 1
ATOM 1443 N N . ALA A 1 192 ? -9.797 3.030 4.968 1.00 98.75 192 ALA A N 1
ATOM 1444 C CA . ALA A 1 192 ? -9.051 4.075 4.264 1.00 98.75 192 ALA A CA 1
ATOM 1445 C C . ALA A 1 192 ? -7.716 3.560 3.688 1.00 98.75 192 ALA A C 1
ATOM 1447 O O . ALA A 1 192 ? -7.355 3.924 2.568 1.00 98.75 192 ALA A O 1
ATOM 1448 N N . VAL A 1 193 ? -7.010 2.668 4.396 1.00 98.75 193 VAL A N 1
ATOM 1449 C CA . VAL A 1 193 ? -5.803 2.008 3.864 1.00 98.75 193 VAL A CA 1
ATOM 1450 C C . VAL A 1 193 ? -6.155 1.112 2.672 1.00 98.75 193 VAL A C 1
ATOM 1452 O O . VAL A 1 193 ? -5.517 1.217 1.624 1.00 98.75 193 VAL A O 1
ATOM 1455 N N . VAL A 1 194 ? -7.200 0.282 2.791 1.00 98.56 194 VAL A N 1
ATOM 1456 C CA . VAL A 1 194 ? -7.674 -0.586 1.693 1.00 98.56 194 VAL A CA 1
ATOM 1457 C C . VAL A 1 194 ? -8.104 0.243 0.476 1.00 98.56 194 VAL A C 1
ATOM 1459 O O . VAL A 1 194 ? -7.742 -0.083 -0.654 1.00 98.56 194 VAL A O 1
ATOM 1462 N N . GLN A 1 195 ? -8.783 1.372 0.689 1.00 98.50 195 GLN A N 1
ATOM 1463 C CA . GLN A 1 195 ? -9.152 2.302 -0.379 1.00 98.50 195 GLN A CA 1
ATOM 1464 C C . GLN A 1 195 ? -7.929 2.864 -1.115 1.00 98.50 195 GLN A C 1
ATOM 1466 O O . GLN A 1 195 ? -7.972 3.034 -2.334 1.00 98.50 195 GLN A O 1
ATOM 1471 N N . GLY A 1 196 ? -6.829 3.126 -0.404 1.00 98.00 196 GLY A N 1
ATOM 1472 C CA . GLY A 1 196 ? -5.564 3.521 -1.023 1.00 98.00 196 GLY A CA 1
ATOM 1473 C C . GLY A 1 196 ? -4.983 2.428 -1.930 1.00 98.00 196 GLY A C 1
ATOM 1474 O O . GLY A 1 196 ? -4.481 2.740 -3.012 1.00 98.00 196 GLY A O 1
ATOM 1475 N N . CYS A 1 197 ? -5.119 1.150 -1.549 1.00 97.56 197 CYS A N 1
ATOM 1476 C CA . CYS A 1 197 ? -4.752 0.024 -2.414 1.00 97.56 197 CYS A CA 1
ATOM 1477 C C . CYS A 1 197 ? -5.583 0.027 -3.706 1.00 97.56 197 CYS A C 1
ATOM 1479 O O . CYS A 1 197 ? -5.009 -0.024 -4.795 1.00 97.56 197 CYS A O 1
ATOM 1481 N N . VAL A 1 198 ? -6.913 0.142 -3.599 1.00 97.12 198 VAL A N 1
ATOM 1482 C CA . VAL A 1 198 ? -7.821 0.191 -4.761 1.00 97.12 198 VAL A CA 1
ATOM 1483 C C . VAL A 1 198 ? -7.483 1.369 -5.674 1.00 97.12 198 VAL A C 1
ATOM 1485 O O . VAL A 1 198 ? -7.367 1.191 -6.885 1.00 97.12 198 VAL A O 1
ATOM 1488 N N . ALA A 1 199 ? -7.257 2.559 -5.110 1.00 96.62 199 ALA A N 1
ATOM 1489 C CA . ALA A 1 199 ? -6.935 3.757 -5.881 1.00 96.62 199 ALA A CA 1
ATOM 1490 C C . ALA A 1 199 ? -5.671 3.564 -6.735 1.00 96.62 199 ALA A C 1
ATOM 1492 O O . ALA A 1 199 ? -5.703 3.811 -7.939 1.00 96.62 199 ALA A O 1
ATOM 1493 N N . CYS A 1 200 ? -4.585 3.048 -6.152 1.00 96.00 200 CYS A N 1
ATOM 1494 C CA . CYS A 1 200 ? -3.348 2.795 -6.893 1.00 96.00 200 CYS A CA 1
ATOM 1495 C C . CYS A 1 200 ? -3.512 1.686 -7.951 1.00 96.00 200 CYS A C 1
ATOM 1497 O O . CYS A 1 200 ? -3.103 1.847 -9.106 1.00 96.00 200 CYS A O 1
ATOM 1499 N N . HIS A 1 201 ? -4.169 0.579 -7.590 1.00 95.62 201 HIS A N 1
ATOM 1500 C CA . HIS A 1 201 ? -4.378 -0.555 -8.494 1.00 95.62 201 HIS A CA 1
ATOM 1501 C C . HIS A 1 201 ? -5.341 -0.252 -9.650 1.00 95.62 201 HIS A C 1
ATOM 1503 O O . HIS A 1 201 ? -5.169 -0.782 -10.744 1.00 95.62 201 HIS A O 1
ATOM 1509 N N . SER A 1 202 ? -6.301 0.653 -9.465 1.00 94.44 202 SER A N 1
ATOM 1510 C CA . SER A 1 202 ? -7.182 1.091 -10.553 1.00 94.44 202 SER A CA 1
ATOM 1511 C C . SER A 1 202 ? -6.449 1.864 -11.662 1.00 94.44 202 SER A C 1
ATOM 1513 O O . SER A 1 202 ? -6.957 1.954 -12.777 1.00 94.44 202 SER A O 1
ATOM 1515 N N . VAL A 1 203 ? -5.249 2.390 -11.374 1.00 93.81 203 VAL A N 1
ATOM 1516 C CA . VAL A 1 203 ? -4.458 3.217 -12.299 1.00 93.81 203 VAL A CA 1
ATOM 1517 C C . VAL A 1 203 ? -3.295 2.442 -12.927 1.00 93.81 203 VAL A C 1
ATOM 1519 O O . VAL A 1 203 ? -3.132 2.468 -14.143 1.00 93.81 203 VAL A O 1
ATOM 1522 N N . PHE A 1 204 ? -2.463 1.771 -12.122 1.00 90.00 204 PHE A N 1
ATOM 1523 C CA . PHE A 1 204 ? -1.152 1.280 -12.588 1.00 90.00 204 PHE A CA 1
ATOM 1524 C C . PHE A 1 204 ? -1.104 -0.198 -12.931 1.00 90.00 204 PHE A C 1
ATOM 1526 O O . PHE A 1 204 ? -0.569 -0.620 -13.956 1.00 90.00 204 PHE A O 1
ATOM 1533 N N . CYS A 1 205 ? -1.623 -1.000 -12.022 1.00 73.06 205 CYS A N 1
ATOM 1534 C CA . CYS A 1 205 ? -1.604 -2.438 -12.119 1.00 73.06 205 CYS A CA 1
ATOM 1535 C C . CYS A 1 205 ? -3.019 -2.838 -11.790 1.00 73.06 205 CYS A C 1
ATOM 1537 O O . CYS A 1 205 ? -3.328 -2.851 -10.601 1.00 73.06 205 CYS A O 1
ATOM 1539 N N . GLY A 1 206 ? -3.834 -3.159 -12.804 1.00 74.62 206 GLY A N 1
ATOM 1540 C CA . GLY A 1 206 ? -5.145 -3.804 -12.652 1.00 74.62 206 GLY A CA 1
ATOM 1541 C C . GLY A 1 206 ? -4.991 -5.183 -12.011 1.00 74.62 206 GLY A C 1
ATOM 1542 O O . GLY A 1 206 ? -5.246 -6.204 -12.635 1.00 74.62 206 GLY A O 1
ATOM 1543 N N . GLY A 1 207 ? -4.419 -5.193 -10.810 1.00 74.56 207 GLY A N 1
ATOM 1544 C CA . GLY A 1 207 ? -4.022 -6.335 -10.020 1.00 74.56 207 GLY A CA 1
ATOM 1545 C C . GLY A 1 207 ? -5.262 -7.027 -9.483 1.00 74.56 207 GLY A C 1
ATOM 1546 O O . GLY A 1 207 ? -6.348 -6.858 -10.032 1.00 74.56 207 GLY A O 1
ATOM 1547 N N . PRO A 1 208 ? -5.138 -7.816 -8.410 1.00 87.38 208 PRO A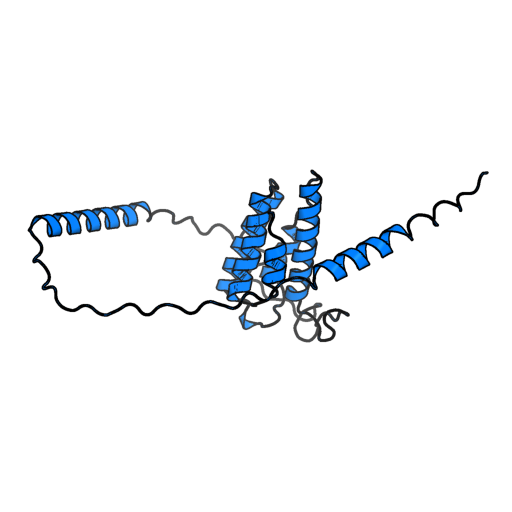 N 1
ATOM 1548 C CA . PRO A 1 208 ? -6.264 -8.584 -7.908 1.00 87.38 208 PRO A CA 1
ATOM 1549 C C . PRO A 1 208 ? -7.222 -7.667 -7.129 1.00 87.38 208 PRO A C 1
ATOM 1551 O O . PRO A 1 208 ? -7.278 -7.740 -5.906 1.00 87.38 208 PRO A O 1
ATOM 1554 N N . LEU A 1 209 ? -7.937 -6.774 -7.825 1.00 93.44 209 LEU A N 1
ATOM 1555 C CA . LEU A 1 209 ? -8.895 -5.840 -7.226 1.00 93.44 209 LEU A CA 1
ATOM 1556 C C . LEU A 1 209 ? -9.938 -6.598 -6.403 1.00 93.44 209 LEU A C 1
ATOM 1558 O O . LEU A 1 209 ? -10.146 -6.228 -5.256 1.00 93.44 209 LEU A O 1
ATOM 1562 N N . ASP A 1 210 ? -10.439 -7.729 -6.904 1.00 93.12 210 ASP A N 1
ATOM 1563 C CA . ASP A 1 210 ? -11.353 -8.612 -6.166 1.00 93.12 210 ASP A CA 1
ATOM 1564 C C . ASP A 1 210 ? -10.787 -9.026 -4.791 1.00 93.12 210 ASP A C 1
ATOM 1566 O O . ASP A 1 210 ? -11.466 -8.941 -3.771 1.00 93.12 210 ASP A O 1
ATOM 1570 N N . LEU A 1 211 ? -9.499 -9.398 -4.729 1.00 92.25 211 LEU A N 1
ATOM 1571 C CA . LEU A 1 211 ? -8.836 -9.748 -3.465 1.00 92.25 211 LEU A CA 1
ATOM 1572 C C . LEU A 1 211 ? -8.743 -8.542 -2.524 1.00 92.25 211 LEU A C 1
ATOM 1574 O O . LEU A 1 211 ? -8.888 -8.691 -1.313 1.00 92.25 211 LEU A O 1
ATOM 1578 N N . ILE A 1 212 ? -8.449 -7.358 -3.063 1.00 95.44 212 ILE A N 1
ATOM 1579 C CA . ILE A 1 212 ? -8.349 -6.125 -2.273 1.00 95.44 212 ILE A CA 1
ATOM 1580 C C . ILE A 1 212 ? -9.734 -5.744 -1.733 1.00 95.44 212 ILE A C 1
ATOM 1582 O O . ILE A 1 212 ? -9.858 -5.348 -0.576 1.00 95.44 212 ILE A O 1
ATOM 1586 N N . GLU A 1 213 ? -10.787 -5.917 -2.528 1.00 94.75 213 GLU A N 1
ATOM 1587 C CA . GLU A 1 213 ? -12.168 -5.630 -2.139 1.00 94.75 213 GLU A CA 1
ATOM 1588 C C . GLU A 1 213 ? -12.695 -6.564 -1.034 1.00 94.75 213 GLU A C 1
ATOM 1590 O O . GLU A 1 213 ? -13.525 -6.161 -0.206 1.00 94.75 213 GLU A O 1
ATOM 1595 N N . ASP A 1 214 ? -12.175 -7.788 -0.957 1.00 96.19 214 ASP A N 1
ATOM 1596 C CA . ASP A 1 214 ? -12.446 -8.724 0.141 1.00 96.19 214 ASP A CA 1
ATOM 1597 C C . ASP A 1 214 ? -11.758 -8.318 1.459 1.00 96.19 214 ASP A C 1
ATOM 1599 O O . ASP A 1 214 ? -12.171 -8.738 2.552 1.00 96.19 214 ASP A O 1
ATOM 1603 N N . LEU A 1 215 ? -10.732 -7.458 1.403 1.00 97.19 215 LEU A N 1
ATOM 1604 C CA . LEU A 1 215 ? -10.074 -6.959 2.609 1.00 97.19 215 LEU A CA 1
ATOM 1605 C C . LEU A 1 215 ? -10.944 -5.968 3.374 1.00 97.19 215 LEU A C 1
ATOM 1607 O O . LEU A 1 215 ? -10.815 -5.947 4.597 1.00 97.19 215 LEU A O 1
ATOM 1611 N N . TYR A 1 216 ? -11.864 -5.228 2.741 1.00 98.00 216 TYR A N 1
ATOM 1612 C CA . TYR A 1 216 ? -12.709 -4.251 3.443 1.00 98.00 216 TYR A CA 1
ATOM 1613 C C . TYR A 1 216 ? -13.382 -4.837 4.690 1.00 98.00 216 TYR A C 1
ATOM 1615 O O . TYR A 1 216 ? -13.845 -5.983 4.729 1.00 98.00 216 TYR A O 1
ATOM 1623 N N . TRP A 1 217 ? -13.434 -4.026 5.738 1.00 95.56 217 TRP A N 1
ATOM 1624 C CA . TRP A 1 217 ? -14.247 -4.288 6.909 1.00 95.56 217 TRP A CA 1
ATOM 1625 C C . TRP A 1 217 ? -15.720 -4.042 6.568 1.00 95.56 217 TRP A C 1
ATOM 1627 O O . TRP A 1 217 ? -16.060 -2.935 6.144 1.00 95.56 217 TRP A O 1
ATOM 1637 N N . ARG A 1 218 ? -16.561 -5.070 6.734 1.00 92.56 218 ARG A N 1
ATOM 1638 C CA . ARG A 1 218 ? -18.007 -5.069 6.459 1.00 92.56 218 ARG A CA 1
ATOM 1639 C C . ARG A 1 218 ? -18.783 -5.489 7.701 1.00 92.56 218 ARG A C 1
ATOM 1641 O O . ARG A 1 218 ? -18.209 -6.269 8.497 1.00 92.56 218 ARG A O 1
#

Foldseek 3Di:
DDDDDPPPPPPPPVVVVVVVVVVVVVVPDDDDDDDDDDDDDDDDDDDDDDDDPVVVVVVVVVVVVVVVVVVVVPPDPPPPDPDPCPPFALPDDADAPDEQHVVRFQADPVHNVGHHFLRVLVVVVLVQLVQCVVCVVVVHQRDQDLVSLSNNRRTDDPDNVLNDPVLRVLSSQLSVLSVVCNVPNDLVSSQSNLVSVLVNCVPRPVPPNVSSVVSRDD

pLDDT: mean 80.1, std 20.88, range [41.5, 98.75]

Secondary structure (DSSP, 8-state):
-----SSTTSSSHHHHHHHHHHHHHHTT----PPPPPPPPPP----PPPPPPHHHHHHHHHHHHHHHHHHHHSS------PPPS-TTSSTTSPPPTTSTTSTT--B--SS-TT-B-HHHHHHHHHHHHHHHHHHHHHTTPPPPP-HHHHGGGGGSPPSSGGGSSHHHHHHHHHHHHHHHHHHHS--HHHHHHHHHHHHHHHHHS----HHHHHHHS--